Protein AF-A0A7Y5KGY2-F1 (afdb_monomer_lite)

Foldseek 3Di:
DQAAQVRLQVVLQVVVCCLLCPQVVFNFPGKGWHADFQKIKIKTARRDDPVRLVLLVDPVSVVVVFVVSVVSCVVSVVVSQVVCCVSQVWHWPDKDWGADSNRMIMIMTGTPGGSNVSNHDPPVVVVVVVVVVVVVLVVVLVVQLVVLCVVPNPVRNVVSNVVSVCCVVVCLVCVVVVVCVVQVWDFDDCPDPVQVLQVVVCVVVVADRATETEGEDQDWDKDWDAPDRVHIYIYTYVNVVVVDDPD

Radius of gyration: 26.08 Å; chains: 1; bounding box: 61×48×71 Å

pLDDT: mean 89.5, std 7.16, range [49.03, 96.81]

Sequence (247 aa):
MSKTKTEIELQISAVISNFLQSQLGEKASSVNAILAGNTLAVSAADCLSPAESKLAQNEQDWKLLQNFKAQQFEHARPVLERNLEELTGCKVVSIVTTVGKDGMRFEMVLFNEDVERKFQPPKRRIYMNTMKTFMLMAGLTALLIVIGNWLGGQTGMFIALGFALLMNFGSYWFSDKIVLKMYNAEEVSPSSDLYAMVRTLATKAGLPMPKVYLIPGDQPNAFATGRNPEHAAVAVTEGIMRMLNRN

Secondary structure (DSSP, 8-state):
-PPPHHHHHHHHHHHHHHHHHHHS----SEEEEEEETTEEEEEEE--S-HHHHHHTTSHHHHHHHHHHHHHHHHHHHHHHHHHHHHHHSS-EEEEEEEE-TTS-EEEEEEESS-HHHHHSPPHHHHHHHHHHHHHHHHHHHHHHHHHHHHHHHHHHHHHHHHHHHHHHHHHHHHHHHHHHHHTTPEEPPTTSHHHHHHHHHHHHTT----EEEEE--SS--EEEE-SSGGG-EEEEEHHHHHH----

Structure (mmCIF, N/CA/C/O backbone):
data_AF-A0A7Y5KGY2-F1
#
_entry.id   AF-A0A7Y5KGY2-F1
#
loop_
_atom_site.group_PDB
_atom_site.id
_atom_site.type_symbol
_atom_site.label_atom_id
_atom_site.label_alt_id
_atom_site.label_comp_id
_atom_site.label_asym_id
_atom_site.label_entity_id
_atom_site.label_seq_id
_atom_site.pdbx_PDB_ins_code
_atom_site.Cartn_x
_atom_site.Cartn_y
_atom_site.Cartn_z
_atom_site.occupancy
_atom_site.B_iso_or_equiv
_atom_site.auth_seq_id
_atom_site.auth_comp_id
_atom_site.auth_asym_id
_atom_site.auth_atom_id
_atom_site.pdbx_PDB_model_num
ATOM 1 N N . MET A 1 1 ? 12.802 14.370 4.532 1.00 49.03 1 MET A N 1
ATOM 2 C CA . MET A 1 1 ? 12.065 13.710 3.430 1.00 49.03 1 MET A CA 1
ATOM 3 C C . MET A 1 1 ? 10.590 14.041 3.589 1.00 49.03 1 MET A C 1
ATOM 5 O O . MET A 1 1 ? 10.101 13.965 4.706 1.00 49.03 1 MET A O 1
ATOM 9 N N . SER A 1 2 ? 9.912 14.482 2.528 1.00 68.62 2 SER A N 1
ATOM 10 C CA . SER A 1 2 ? 8.450 14.654 2.539 1.00 68.62 2 SER A CA 1
ATOM 11 C C . SER A 1 2 ? 7.811 13.262 2.535 1.00 68.62 2 SER A C 1
ATOM 13 O O . SER A 1 2 ? 8.205 12.436 1.712 1.00 68.62 2 SER A O 1
ATOM 15 N N . LYS A 1 3 ? 6.914 12.995 3.494 1.00 79.56 3 LYS A N 1
ATOM 16 C CA . LYS A 1 3 ? 6.204 11.713 3.619 1.00 79.56 3 LYS A CA 1
ATOM 17 C C . LYS A 1 3 ? 5.321 11.487 2.392 1.00 79.56 3 LYS A C 1
ATOM 19 O O . LYS A 1 3 ? 4.737 12.436 1.868 1.00 79.56 3 LYS A O 1
ATOM 24 N N . THR A 1 4 ? 5.212 10.244 1.946 1.00 87.19 4 THR A N 1
ATOM 25 C CA . THR A 1 4 ? 4.284 9.869 0.869 1.00 87.19 4 THR A CA 1
ATOM 26 C C . THR A 1 4 ? 2.852 9.714 1.391 1.00 87.19 4 THR A C 1
ATOM 28 O O . THR A 1 4 ? 2.639 9.548 2.593 1.00 87.19 4 THR A O 1
ATOM 31 N N . LYS A 1 5 ? 1.860 9.733 0.486 1.00 88.25 5 LYS A N 1
ATOM 32 C CA . LYS A 1 5 ? 0.446 9.468 0.813 1.00 88.25 5 LYS A CA 1
ATOM 33 C C . LYS A 1 5 ? 0.273 8.173 1.625 1.00 88.25 5 LYS A C 1
ATOM 35 O O . LYS A 1 5 ? -0.356 8.181 2.673 1.00 88.25 5 LYS A O 1
ATOM 40 N N . THR A 1 6 ? 0.886 7.081 1.179 1.00 86.88 6 THR A N 1
ATOM 41 C CA . THR A 1 6 ? 0.756 5.780 1.848 1.00 86.88 6 THR A CA 1
ATOM 42 C C . THR A 1 6 ? 1.420 5.772 3.226 1.00 86.88 6 THR A C 1
ATOM 44 O O . THR A 1 6 ? 0.872 5.220 4.174 1.00 86.88 6 THR A O 1
ATOM 47 N N . GLU A 1 7 ? 2.577 6.424 3.378 1.00 89.25 7 GLU A N 1
ATOM 48 C CA . GLU A 1 7 ? 3.241 6.543 4.683 1.00 89.25 7 GLU A CA 1
ATOM 49 C C . GLU A 1 7 ? 2.401 7.340 5.685 1.00 89.25 7 GLU A C 1
ATOM 51 O O . GLU A 1 7 ? 2.324 6.956 6.852 1.00 89.25 7 GLU A O 1
ATOM 56 N N . ILE A 1 8 ? 1.766 8.436 5.253 1.00 92.56 8 ILE A N 1
ATOM 57 C CA . ILE A 1 8 ? 0.926 9.235 6.150 1.00 92.56 8 ILE A CA 1
ATOM 58 C C . ILE A 1 8 ? -0.359 8.486 6.532 1.00 92.56 8 ILE A C 1
ATOM 60 O O . ILE A 1 8 ? -0.732 8.500 7.699 1.00 92.56 8 ILE A O 1
ATOM 64 N N . GLU A 1 9 ? -0.984 7.761 5.600 1.00 93.25 9 GLU A N 1
ATOM 65 C CA . GLU A 1 9 ? -2.171 6.927 5.853 1.00 93.25 9 GLU A CA 1
ATOM 66 C C . GLU A 1 9 ? -1.891 5.807 6.868 1.00 93.25 9 GLU A C 1
ATOM 68 O O . GLU A 1 9 ? -2.681 5.580 7.789 1.00 93.25 9 GLU A O 1
ATOM 73 N N . LEU A 1 10 ? -0.727 5.155 6.774 1.00 92.50 10 LEU A N 1
ATOM 74 C CA . LEU A 1 10 ? -0.296 4.152 7.754 1.00 92.50 10 LEU A CA 1
ATOM 75 C C . LEU A 1 10 ? -0.058 4.765 9.139 1.00 92.50 10 LEU A C 1
ATOM 77 O O . LEU A 1 10 ? -0.448 4.181 10.151 1.00 92.50 10 LEU A O 1
ATOM 81 N N . GLN A 1 11 ? 0.543 5.955 9.202 1.00 93.81 11 GLN A N 1
ATOM 82 C CA . GLN A 1 11 ? 0.744 6.651 10.475 1.00 93.81 11 GLN A CA 1
ATOM 83 C C . GLN A 1 11 ? -0.578 7.097 11.102 1.00 93.81 11 GLN A C 1
ATOM 85 O O . GLN A 1 11 ? -0.755 6.931 12.308 1.00 93.81 11 GLN A O 1
ATOM 90 N N . ILE A 1 12 ? -1.520 7.600 10.298 1.00 95.31 12 ILE A N 1
ATOM 91 C CA . ILE A 1 12 ? -2.878 7.917 10.754 1.00 95.31 12 ILE A CA 1
ATOM 92 C C . ILE A 1 12 ? -3.556 6.657 11.297 1.00 95.31 12 ILE A C 1
ATOM 94 O O . ILE A 1 12 ? -4.080 6.689 12.407 1.00 95.31 12 ILE A O 1
ATOM 98 N N . SER A 1 13 ? -3.488 5.536 10.572 1.00 95.19 13 SER A N 1
ATOM 99 C CA . SER A 1 13 ? -4.058 4.257 11.024 1.00 95.19 13 SER A CA 1
ATOM 100 C C . SER A 1 13 ? -3.504 3.840 12.391 1.00 95.19 13 SER A C 1
ATOM 102 O O . SER A 1 13 ? -4.266 3.456 13.276 1.00 95.19 13 SER A O 1
ATOM 104 N N . ALA A 1 14 ? -2.191 3.979 12.603 1.00 94.00 14 ALA A N 1
ATOM 105 C CA . ALA A 1 14 ? -1.554 3.670 13.882 1.00 94.00 14 ALA A CA 1
ATOM 106 C C . ALA A 1 14 ? -1.994 4.621 15.012 1.00 94.00 14 ALA A C 1
ATOM 108 O O . ALA A 1 14 ? -2.286 4.173 16.121 1.00 94.00 14 ALA A O 1
ATOM 109 N N . VAL A 1 15 ? -2.079 5.926 14.734 1.00 95.38 15 VAL A N 1
ATOM 110 C CA . VAL A 1 15 ? -2.561 6.933 15.696 1.00 95.38 15 VAL A CA 1
ATOM 111 C C . VAL A 1 15 ? -4.004 6.653 16.106 1.00 95.38 15 VAL A C 1
ATOM 113 O O . VAL A 1 15 ? -4.312 6.675 17.296 1.00 95.38 15 VAL A O 1
ATOM 116 N N . ILE A 1 16 ? -4.871 6.338 15.144 1.00 94.69 16 ILE A N 1
ATOM 117 C CA . ILE A 1 16 ? -6.272 6.003 15.407 1.00 94.69 16 ILE A CA 1
ATOM 118 C C . ILE A 1 16 ? -6.369 4.699 16.192 1.00 94.69 16 ILE A C 1
ATOM 120 O O . ILE A 1 16 ? -7.085 4.649 17.185 1.00 94.69 16 ILE A O 1
ATOM 124 N N . SER A 1 17 ? -5.608 3.667 15.823 1.00 94.56 17 SER A N 1
ATOM 125 C CA . SER A 1 17 ? -5.568 2.410 16.579 1.00 94.56 17 SER A CA 1
ATOM 126 C C . SER A 1 17 ? -5.213 2.644 18.052 1.00 94.56 17 SER A C 1
ATOM 128 O O . SER A 1 17 ? -5.879 2.122 18.946 1.00 94.56 17 SER A O 1
ATOM 130 N N . ASN A 1 18 ? -4.206 3.481 18.320 1.00 94.81 18 ASN A N 1
ATOM 131 C CA . ASN A 1 18 ? -3.818 3.844 19.684 1.00 94.81 18 ASN A CA 1
ATOM 132 C C . ASN A 1 18 ? -4.887 4.690 20.392 1.00 94.81 18 ASN A C 1
ATOM 134 O O . ASN A 1 18 ? -5.105 4.531 21.594 1.00 94.81 18 ASN A O 1
ATOM 138 N N . PHE A 1 19 ? -5.562 5.586 19.671 1.00 95.25 19 PHE A N 1
ATOM 139 C CA . PHE A 1 19 ? -6.666 6.384 20.199 1.00 95.25 19 PHE A CA 1
ATOM 140 C C . PHE A 1 19 ? -7.849 5.501 20.619 1.00 95.25 19 PHE A C 1
ATOM 142 O O . PHE A 1 19 ? -8.287 5.591 21.765 1.00 95.25 19 PHE A O 1
ATOM 149 N N . LEU A 1 20 ? -8.303 4.599 19.742 1.00 93.38 20 LEU A N 1
ATOM 150 C CA . LEU A 1 20 ? -9.391 3.658 20.027 1.00 93.38 20 LEU A CA 1
ATOM 151 C C . LEU A 1 20 ? -9.074 2.819 21.270 1.00 93.38 20 LEU A C 1
ATOM 153 O O . LEU A 1 20 ? -9.898 2.717 22.180 1.00 93.38 20 LEU A O 1
ATOM 157 N N . GLN A 1 21 ? -7.844 2.311 21.372 1.00 93.12 21 GLN A N 1
ATOM 158 C CA . GLN A 1 21 ? -7.432 1.503 22.514 1.00 93.12 21 GLN A CA 1
ATOM 159 C C . GLN A 1 21 ? -7.302 2.313 23.814 1.00 93.12 21 GLN A C 1
ATOM 161 O O . GLN A 1 21 ? -7.725 1.839 24.867 1.00 93.12 21 GLN A O 1
ATOM 166 N N . SER A 1 22 ? -6.700 3.507 23.770 1.00 92.81 22 SER A N 1
ATOM 167 C CA . SER A 1 22 ? -6.380 4.287 24.979 1.00 92.81 22 SER A CA 1
ATOM 168 C C . SER A 1 22 ? -7.540 5.129 25.503 1.00 92.81 22 SER A C 1
ATOM 170 O O . SER A 1 22 ? -7.667 5.279 26.715 1.00 92.81 22 SER A O 1
ATOM 172 N N . GLN A 1 23 ? -8.370 5.678 24.612 1.00 92.31 23 GLN A N 1
ATOM 173 C CA . GLN A 1 23 ? -9.455 6.592 24.978 1.00 92.31 23 GLN A CA 1
ATOM 174 C C . GLN A 1 23 ? -10.810 5.891 25.058 1.00 92.31 23 GLN A C 1
ATOM 176 O O . GLN A 1 23 ? -11.629 6.256 25.895 1.00 92.31 23 GLN A O 1
ATOM 181 N N . LEU A 1 24 ? -11.051 4.886 24.208 1.00 90.50 24 LEU A N 1
ATOM 182 C CA . LEU A 1 24 ? -12.348 4.200 24.123 1.00 90.50 24 LEU A CA 1
ATOM 183 C C . LEU A 1 24 ? -12.304 2.756 24.642 1.00 90.50 24 LEU A C 1
ATOM 185 O O . LEU A 1 24 ? -13.344 2.115 24.768 1.00 90.50 24 LEU A O 1
ATOM 189 N N . GLY A 1 25 ? -11.112 2.224 24.938 1.00 89.06 25 GLY A N 1
ATOM 190 C CA . GLY A 1 25 ? -10.937 0.825 25.337 1.00 89.06 25 GLY A CA 1
ATOM 191 C C . GLY A 1 25 ? -11.247 -0.180 24.220 1.00 89.06 25 GLY A C 1
ATOM 192 O O . GLY A 1 25 ? -11.383 -1.373 24.489 1.00 89.06 25 GLY A O 1
ATOM 193 N N . GLU A 1 26 ? -11.358 0.282 22.973 1.00 90.75 26 GLU A N 1
ATOM 194 C CA . GLU A 1 26 ? -11.697 -0.535 21.809 1.00 90.75 26 GLU A CA 1
ATOM 195 C C . GLU A 1 26 ? -10.419 -1.139 21.215 1.00 90.75 26 GLU A C 1
ATOM 197 O O . GLU A 1 26 ? -9.528 -0.428 20.748 1.00 90.75 26 GLU A O 1
ATOM 202 N N . LYS A 1 27 ? -10.315 -2.472 21.229 1.00 90.06 27 LYS A N 1
ATOM 203 C CA . LYS A 1 27 ? -9.199 -3.201 20.610 1.00 90.06 27 LYS A CA 1
ATOM 204 C C . LYS A 1 27 ? -9.574 -3.643 19.201 1.00 90.06 27 LYS A C 1
ATOM 206 O O . LYS A 1 27 ? -9.943 -4.795 18.999 1.00 90.06 27 LYS A O 1
ATOM 211 N N . ALA A 1 28 ? -9.459 -2.725 18.249 1.00 90.25 28 ALA A N 1
ATOM 212 C CA . ALA A 1 28 ? -9.700 -3.035 16.848 1.00 90.25 28 ALA A CA 1
ATOM 213 C C . ALA A 1 28 ? -8.678 -4.058 16.317 1.00 90.25 28 ALA A C 1
ATOM 215 O O . ALA A 1 28 ? -7.477 -3.943 16.574 1.00 90.25 28 ALA A O 1
ATOM 216 N N . SER A 1 29 ? -9.142 -5.047 15.553 1.00 87.94 29 SER A N 1
ATOM 217 C CA . SER A 1 29 ? -8.269 -6.050 14.919 1.00 87.94 29 SER A CA 1
ATOM 218 C C . SER A 1 29 ? -7.522 -5.495 13.706 1.00 87.94 29 SER A C 1
ATOM 220 O O . SER A 1 29 ? -6.426 -5.948 13.367 1.00 87.94 29 SER A O 1
ATOM 222 N N . SER A 1 30 ? -8.115 -4.496 13.055 1.00 90.94 30 SER A N 1
ATOM 223 C CA . SER A 1 30 ? -7.524 -3.750 11.954 1.00 90.94 30 SER A CA 1
ATOM 224 C C . SER A 1 30 ? -8.083 -2.334 11.925 1.00 90.94 30 SER A C 1
ATOM 226 O O . SER A 1 30 ? -9.252 -2.113 12.243 1.00 90.94 30 SER A O 1
ATOM 228 N N . VAL A 1 31 ? -7.234 -1.381 11.544 1.00 94.06 31 VAL A N 1
ATOM 229 C CA . VAL A 1 31 ? -7.597 0.019 11.313 1.00 94.06 31 VAL A CA 1
ATOM 230 C C . VAL A 1 31 ? -7.017 0.417 9.967 1.00 94.06 31 VAL A C 1
ATOM 232 O O . VAL A 1 31 ? -5.825 0.230 9.728 1.00 94.06 31 VAL A O 1
ATOM 235 N N . ASN A 1 32 ? -7.864 0.944 9.091 1.00 93.88 32 ASN A N 1
ATOM 236 C CA . ASN A 1 32 ? -7.471 1.439 7.782 1.00 93.88 32 ASN A CA 1
ATOM 237 C C . ASN A 1 32 ? -7.906 2.894 7.637 1.00 93.88 32 ASN A C 1
ATOM 239 O O . ASN A 1 32 ? -9.047 3.233 7.950 1.00 93.88 32 ASN A O 1
ATOM 243 N N . ALA A 1 33 ? -7.000 3.732 7.152 1.00 95.12 33 ALA A N 1
ATOM 244 C CA . ALA A 1 33 ? -7.196 5.158 6.967 1.00 95.12 33 ALA A CA 1
ATOM 245 C C . ALA A 1 33 ? -6.870 5.534 5.519 1.00 95.12 33 ALA A C 1
ATOM 247 O O . ALA A 1 33 ? -5.807 5.185 5.013 1.00 95.12 33 ALA A O 1
ATOM 248 N N . ILE A 1 34 ? -7.777 6.251 4.858 1.00 94.25 34 ILE A N 1
ATOM 249 C CA . ILE A 1 34 ? -7.641 6.658 3.457 1.00 94.25 34 ILE A CA 1
ATOM 250 C C . ILE A 1 34 ? -7.874 8.160 3.347 1.00 94.25 34 ILE A C 1
ATOM 252 O O . ILE A 1 34 ? -8.917 8.672 3.757 1.00 94.25 34 ILE A O 1
ATOM 256 N N . LEU A 1 35 ? -6.921 8.860 2.737 1.00 93.75 35 LEU A N 1
ATOM 257 C CA . LEU A 1 35 ? -7.039 10.269 2.387 1.00 93.75 35 LEU A CA 1
ATOM 258 C C . LEU A 1 35 ? -7.597 10.424 0.970 1.00 93.75 35 LEU A C 1
ATOM 260 O O . LEU A 1 35 ? -7.077 9.848 0.007 1.00 93.75 35 LEU A O 1
ATOM 264 N N . ALA A 1 36 ? -8.630 11.249 0.845 1.00 92.31 36 ALA A N 1
ATOM 265 C CA . ALA A 1 36 ? -9.247 11.646 -0.413 1.00 92.31 36 ALA A CA 1
ATOM 266 C C . ALA A 1 36 ? -9.539 13.155 -0.378 1.00 92.31 36 ALA A C 1
ATOM 268 O O . ALA A 1 36 ? -10.496 13.613 0.250 1.00 92.31 36 ALA A O 1
ATOM 269 N N . GLY A 1 37 ? -8.686 13.945 -1.030 1.00 91.75 37 GLY A N 1
ATOM 270 C CA . GLY A 1 37 ? -8.719 15.404 -0.990 1.00 91.75 37 GLY A CA 1
ATOM 271 C C . GLY A 1 37 ? -8.588 15.956 0.434 1.00 91.75 37 GLY A C 1
ATOM 272 O O . GLY A 1 37 ? -7.589 15.746 1.126 1.00 91.75 37 GLY A O 1
ATOM 273 N N . ASN A 1 38 ? -9.628 16.660 0.883 1.00 94.94 38 ASN A N 1
ATOM 274 C CA . ASN A 1 38 ? -9.754 17.207 2.238 1.00 94.94 38 ASN A CA 1
ATOM 275 C C . ASN A 1 38 ? -10.470 16.262 3.219 1.00 94.94 38 ASN A C 1
ATOM 277 O O . ASN A 1 38 ? -10.851 16.688 4.305 1.00 94.94 38 ASN A O 1
ATOM 281 N N . THR A 1 39 ? -10.714 15.013 2.830 1.00 95.50 39 THR A N 1
ATOM 282 C CA . THR A 1 39 ? -11.443 14.036 3.637 1.00 95.50 39 THR A CA 1
ATOM 283 C C . THR A 1 39 ? -10.528 12.882 4.021 1.00 95.50 39 THR A C 1
ATOM 285 O O . THR A 1 39 ? -9.774 12.371 3.194 1.00 95.50 39 THR A O 1
ATOM 288 N N . LEU A 1 40 ? -10.628 12.440 5.267 1.00 96.69 40 LEU A N 1
ATOM 289 C CA . LEU A 1 40 ? -10.047 11.201 5.764 1.00 96.69 40 LEU A CA 1
ATOM 290 C C . LEU A 1 40 ? -11.181 10.243 6.116 1.00 96.69 40 LEU A C 1
ATOM 292 O O . LEU A 1 40 ? -12.010 10.548 6.971 1.00 96.69 40 LEU A O 1
ATOM 296 N N . ALA A 1 41 ? -11.209 9.095 5.452 1.00 96.62 41 ALA A N 1
ATOM 297 C CA . ALA A 1 41 ? -12.104 7.997 5.777 1.00 96.62 41 ALA A CA 1
ATOM 298 C C . ALA A 1 41 ? -11.339 6.942 6.575 1.00 96.62 41 ALA A C 1
ATOM 300 O O . ALA A 1 41 ? -10.226 6.562 6.213 1.00 96.62 41 ALA A O 1
ATOM 301 N N . VAL A 1 42 ? -11.945 6.464 7.649 1.00 96.38 42 VAL A N 1
ATOM 302 C CA . VAL A 1 42 ? -11.359 5.507 8.579 1.00 96.38 42 VAL A CA 1
ATOM 303 C C . VAL A 1 42 ? -12.340 4.364 8.756 1.00 96.38 42 VAL A C 1
ATOM 305 O O . VAL A 1 42 ? -13.532 4.591 8.963 1.00 96.38 42 VAL A O 1
ATOM 308 N N . SER A 1 43 ? -11.840 3.137 8.702 1.00 95.75 43 SER A N 1
ATOM 309 C CA . SER A 1 43 ? -12.593 1.941 9.064 1.00 95.75 43 SER A CA 1
ATOM 310 C C . SER A 1 43 ? -11.808 1.124 10.080 1.00 95.75 43 SER A C 1
ATOM 312 O O . SER A 1 43 ? -10.632 0.835 9.842 1.00 95.75 43 SER A O 1
ATOM 314 N N . ALA A 1 44 ? -12.454 0.721 11.168 1.00 95.38 44 ALA A N 1
ATOM 315 C CA . ALA A 1 44 ? -11.887 -0.157 12.180 1.00 95.38 44 ALA A CA 1
ATOM 316 C C . ALA A 1 44 ? -12.796 -1.374 12.402 1.00 95.38 44 ALA A C 1
ATOM 318 O O . ALA A 1 44 ? -14.015 -1.227 12.494 1.00 95.38 44 ALA A O 1
ATOM 319 N N . ALA A 1 45 ? -12.203 -2.565 12.453 1.00 92.94 45 ALA A N 1
ATOM 320 C CA . ALA A 1 45 ? -12.922 -3.826 12.636 1.00 92.94 45 ALA A CA 1
ATOM 321 C C . ALA A 1 45 ? -12.845 -4.316 14.087 1.00 92.94 45 ALA A C 1
ATOM 323 O O . ALA A 1 45 ? -11.858 -4.062 14.778 1.00 92.94 45 ALA A O 1
ATOM 324 N N . ASP A 1 46 ? -13.859 -5.072 14.515 1.00 91.75 46 ASP A N 1
ATOM 325 C CA . ASP A 1 46 ? -13.952 -5.696 15.843 1.00 91.75 46 ASP A CA 1
ATOM 326 C C . ASP A 1 46 ? -13.937 -4.693 17.017 1.00 91.75 46 ASP A C 1
ATOM 328 O O . ASP A 1 46 ? -13.363 -4.941 18.077 1.00 91.75 46 ASP A O 1
ATOM 332 N N . CYS A 1 47 ? -14.600 -3.543 16.852 1.00 91.06 47 CYS A N 1
ATOM 333 C CA . CYS A 1 47 ? -14.674 -2.491 17.876 1.00 91.06 47 CYS A CA 1
ATOM 334 C C . CYS A 1 47 ? -15.655 -2.790 19.027 1.00 91.06 47 CYS A C 1
ATOM 336 O O . CYS A 1 47 ? -15.707 -2.033 19.998 1.00 91.06 47 CYS A O 1
ATOM 338 N N . LEU A 1 48 ? -16.440 -3.868 18.937 1.00 91.44 48 LEU A N 1
ATOM 339 C CA . LEU A 1 48 ? -17.362 -4.299 19.991 1.00 91.44 48 LEU A CA 1
ATOM 340 C C . LEU A 1 48 ? -16.764 -5.456 20.790 1.00 91.44 48 LEU A C 1
ATOM 342 O O . LEU A 1 48 ? -16.328 -6.465 20.238 1.00 91.44 48 LEU A O 1
ATOM 346 N N . SER A 1 49 ? -16.815 -5.347 22.113 1.00 90.50 49 SER A N 1
ATOM 347 C CA . SER A 1 49 ? -16.493 -6.459 23.005 1.00 90.50 49 SER A CA 1
ATOM 348 C C . SER A 1 49 ? -17.510 -7.607 22.866 1.00 90.50 49 SER A C 1
ATOM 350 O O . SER A 1 49 ? -18.649 -7.391 22.441 1.00 90.50 49 SER A O 1
ATOM 352 N N . PRO A 1 50 ? -17.174 -8.838 23.303 1.00 88.44 50 PRO A N 1
ATOM 353 C CA . PRO A 1 50 ? -18.109 -9.965 23.261 1.00 88.44 50 PRO A CA 1
ATOM 354 C C . PRO A 1 50 ? -19.424 -9.726 24.020 1.00 88.44 50 PRO A C 1
ATOM 356 O O . PRO A 1 50 ? -20.449 -10.312 23.677 1.00 88.44 50 PRO A O 1
ATOM 359 N N . ALA A 1 51 ? -19.409 -8.884 25.059 1.00 88.31 51 ALA A N 1
ATOM 360 C CA . ALA A 1 51 ? -20.612 -8.508 25.797 1.00 88.31 51 ALA A CA 1
ATOM 361 C C . ALA A 1 51 ? -21.472 -7.512 25.002 1.00 88.31 51 ALA A C 1
ATOM 363 O O . ALA A 1 51 ? -22.679 -7.707 24.875 1.00 88.31 51 ALA A O 1
ATOM 364 N N . GLU A 1 52 ? -20.850 -6.495 24.405 1.00 91.12 52 GLU A N 1
ATOM 365 C CA . GLU A 1 52 ? -21.532 -5.502 23.567 1.00 91.12 52 GLU A CA 1
ATOM 366 C C . GLU A 1 52 ? -22.113 -6.126 22.294 1.00 91.12 52 GLU A C 1
ATOM 368 O O . GLU A 1 52 ? -23.234 -5.807 21.911 1.00 91.12 52 GLU A O 1
ATOM 373 N N . SER A 1 53 ? -21.400 -7.074 21.679 1.00 88.31 53 SER A N 1
ATOM 374 C CA . SER A 1 53 ? -21.888 -7.818 20.513 1.00 88.31 53 SER A CA 1
ATOM 375 C C . SER A 1 53 ? -23.161 -8.618 20.828 1.00 88.31 53 SER A C 1
ATOM 377 O O . SER A 1 53 ? -24.086 -8.660 20.018 1.00 88.31 53 SER A O 1
ATOM 379 N N . LYS A 1 54 ? -23.263 -9.197 22.035 1.00 88.31 54 LYS A N 1
ATOM 380 C CA . LYS A 1 54 ? -24.494 -9.865 22.494 1.00 88.31 54 LYS A CA 1
ATOM 381 C C . LYS A 1 54 ? -25.637 -8.873 22.711 1.00 88.31 54 LYS A C 1
ATOM 383 O O . LYS A 1 54 ? -26.761 -9.165 22.317 1.00 88.31 54 LYS A O 1
ATOM 388 N N . LEU A 1 55 ? -25.353 -7.704 23.290 1.00 87.06 55 LEU A N 1
ATOM 389 C CA . LEU A 1 55 ? -26.347 -6.639 23.488 1.00 87.06 55 LEU A CA 1
ATOM 390 C C . LEU A 1 55 ? -26.851 -6.066 22.154 1.00 87.06 55 LEU A C 1
ATOM 392 O O . LEU A 1 55 ? -28.038 -5.794 22.009 1.00 87.06 55 LEU A O 1
ATOM 396 N N . ALA A 1 56 ? -25.985 -5.961 21.144 1.00 87.31 56 ALA A N 1
ATOM 397 C CA . ALA A 1 56 ? -26.336 -5.444 19.820 1.00 87.31 56 ALA A CA 1
ATOM 398 C C . ALA A 1 56 ? -27.371 -6.300 19.054 1.00 87.31 56 ALA A C 1
ATOM 400 O O . ALA A 1 56 ? -27.929 -5.837 18.052 1.00 87.31 56 ALA A O 1
ATOM 401 N N . GLN A 1 57 ? -27.647 -7.531 19.510 1.00 87.12 57 GLN A N 1
ATOM 402 C CA . GLN A 1 57 ? -28.664 -8.407 18.916 1.00 87.12 57 GLN A CA 1
ATOM 403 C C . GLN A 1 57 ? -30.090 -7.890 19.153 1.00 87.12 57 GLN A C 1
ATOM 405 O O . GLN A 1 57 ? -30.952 -8.064 18.291 1.00 87.12 57 GLN A O 1
ATOM 410 N N . ASN A 1 58 ? -30.338 -7.219 20.281 1.00 90.12 58 ASN A N 1
ATOM 411 C CA . ASN A 1 58 ? -31.623 -6.595 20.583 1.00 90.12 58 ASN A CA 1
ATOM 412 C C . ASN A 1 58 ? -31.651 -5.152 20.050 1.00 90.12 58 ASN A C 1
ATOM 414 O O . ASN A 1 58 ? -30.705 -4.387 20.221 1.00 90.12 58 ASN A O 1
ATOM 418 N N . GLU A 1 59 ? -32.745 -4.750 19.399 1.00 88.06 59 GLU A N 1
ATOM 419 C CA . GLU A 1 59 ? -32.856 -3.424 18.785 1.00 88.06 59 GLU A CA 1
ATOM 420 C C . GLU A 1 59 ? -32.905 -2.281 19.813 1.00 88.06 59 GLU A C 1
ATOM 422 O O . GLU A 1 59 ? -32.345 -1.211 19.561 1.00 88.06 59 GLU A O 1
ATOM 427 N N . GLN A 1 60 ? -33.533 -2.497 20.974 1.00 89.81 60 GLN A N 1
ATOM 428 C CA . GLN A 1 60 ? -33.553 -1.497 22.050 1.00 89.81 60 GLN A CA 1
ATOM 429 C C . GLN A 1 60 ? -32.162 -1.301 22.660 1.00 89.81 60 GLN A C 1
ATOM 431 O O . GLN A 1 60 ? -31.688 -0.167 22.756 1.00 89.81 60 GLN A O 1
ATOM 436 N N . ASP A 1 61 ? -31.491 -2.399 23.004 1.00 89.12 61 ASP A N 1
ATOM 437 C CA . ASP A 1 61 ? -30.157 -2.373 23.610 1.00 89.12 61 ASP A CA 1
ATOM 438 C C . ASP A 1 61 ? -29.112 -1.821 22.630 1.00 89.12 61 ASP A C 1
ATOM 440 O O . ASP A 1 61 ? -28.223 -1.066 23.025 1.00 89.12 61 ASP A O 1
ATOM 444 N N . TRP A 1 62 ? -29.270 -2.099 21.330 1.00 90.25 62 TRP A N 1
ATOM 445 C CA . TRP A 1 62 ? -28.445 -1.512 20.277 1.00 90.25 62 TRP A CA 1
ATOM 446 C C . TRP A 1 62 ? -28.542 0.015 20.230 1.00 90.25 62 TRP A C 1
ATOM 448 O O . TRP A 1 62 ? -27.513 0.685 20.187 1.00 90.25 62 TRP A O 1
ATOM 458 N N . LYS A 1 63 ? -29.755 0.587 20.256 1.00 89.94 63 LYS A N 1
ATOM 459 C CA . LYS A 1 63 ? -29.925 2.053 20.234 1.00 89.94 63 LYS A CA 1
ATOM 460 C C . LYS A 1 63 ? -29.275 2.708 21.452 1.00 89.94 63 LYS A C 1
ATOM 462 O O . LYS A 1 63 ? -28.654 3.762 21.323 1.00 89.94 63 LYS A O 1
ATOM 467 N N . LEU A 1 64 ? -29.383 2.075 22.620 1.00 90.38 64 LEU A N 1
ATOM 468 C CA . LEU A 1 64 ? -28.728 2.549 23.837 1.00 90.38 64 LEU A CA 1
ATOM 469 C C . LEU A 1 64 ? -27.199 2.498 23.708 1.00 90.38 64 LEU A C 1
ATOM 471 O O . LEU A 1 64 ? -26.527 3.492 23.987 1.00 90.38 64 LEU A O 1
ATOM 475 N N . LEU A 1 65 ? -26.660 1.371 23.239 1.00 90.81 65 LEU A N 1
ATOM 476 C CA . LEU A 1 65 ? -25.227 1.186 23.019 1.00 90.81 65 LEU A CA 1
ATOM 477 C C . LEU A 1 65 ? -24.676 2.182 21.990 1.00 90.81 65 LEU A C 1
ATOM 479 O O . LEU A 1 65 ? -23.628 2.782 22.218 1.00 90.81 65 LEU A O 1
ATOM 483 N N . GLN A 1 66 ? -25.395 2.402 20.889 1.00 88.94 66 GLN A N 1
ATOM 484 C CA . GLN A 1 66 ? -25.012 3.349 19.845 1.00 88.94 66 GLN A CA 1
ATOM 485 C C . GLN A 1 66 ? -24.928 4.780 20.394 1.00 88.94 66 GLN A C 1
ATOM 487 O O . GLN A 1 66 ? -23.934 5.468 20.161 1.00 88.94 66 GLN A O 1
ATOM 492 N N . ASN A 1 67 ? -25.923 5.206 21.179 1.00 89.88 67 ASN A N 1
ATOM 493 C CA . ASN A 1 67 ? -25.913 6.519 21.829 1.00 89.88 67 ASN A CA 1
ATOM 494 C C . ASN A 1 67 ? -24.754 6.656 22.825 1.00 89.88 67 ASN A C 1
ATOM 496 O O . ASN A 1 67 ? -24.077 7.682 22.853 1.00 89.88 67 ASN A O 1
ATOM 500 N N . PHE A 1 68 ? -24.492 5.611 23.611 1.00 90.81 68 PHE A N 1
ATOM 501 C CA . PHE A 1 68 ? -23.383 5.591 24.561 1.00 90.81 68 PHE A CA 1
ATOM 502 C C . PHE A 1 68 ? -22.021 5.705 23.862 1.00 90.81 68 PHE A C 1
ATOM 504 O O . PHE A 1 68 ? -21.194 6.527 24.252 1.00 90.81 68 PHE A O 1
ATOM 511 N N . LYS A 1 69 ? -21.802 4.932 22.791 1.00 90.12 69 LYS A N 1
ATOM 512 C CA . LYS A 1 69 ? -20.574 4.982 21.982 1.00 90.12 69 LYS A CA 1
ATOM 513 C C . LYS A 1 69 ? -20.381 6.344 21.320 1.00 90.12 69 LYS A C 1
ATOM 515 O O . LYS A 1 69 ? -19.269 6.870 21.337 1.00 90.12 69 LYS A O 1
ATOM 520 N N . ALA A 1 70 ? -21.454 6.938 20.795 1.00 88.44 70 ALA A N 1
ATOM 521 C CA . ALA A 1 70 ? -21.417 8.292 20.249 1.00 88.44 70 ALA A CA 1
ATOM 522 C C . ALA A 1 70 ? -21.016 9.317 21.325 1.00 88.44 70 ALA A C 1
ATOM 524 O O . ALA A 1 70 ? -20.119 10.127 21.104 1.00 88.44 70 ALA A O 1
ATOM 525 N N . GLN A 1 71 ? -21.602 9.231 22.523 1.00 90.38 71 GLN A N 1
ATOM 526 C CA . GLN A 1 71 ? -21.277 10.132 23.629 1.00 90.38 71 GLN A CA 1
ATOM 527 C C . GLN A 1 71 ? -19.834 9.964 24.129 1.00 90.38 71 GLN A C 1
ATOM 529 O O . GLN A 1 71 ? -19.168 10.966 24.399 1.00 90.38 71 GLN A O 1
ATOM 534 N N . GLN A 1 72 ? -19.336 8.728 24.245 1.00 91.25 72 GLN A N 1
ATOM 535 C CA . GLN A 1 72 ? -17.935 8.477 24.600 1.00 91.25 72 GLN A CA 1
ATOM 536 C C . GLN A 1 72 ? -16.980 9.084 23.574 1.00 91.25 72 GLN A C 1
ATOM 538 O O . GLN A 1 72 ? -15.993 9.721 23.947 1.00 91.25 72 GLN A O 1
ATOM 543 N N . PHE A 1 73 ? -17.291 8.923 22.287 1.00 92.38 73 PHE A N 1
ATOM 544 C CA . PHE A 1 73 ? -16.468 9.483 21.229 1.00 92.38 73 PHE A CA 1
ATOM 545 C C . PHE A 1 73 ? -16.417 11.006 21.291 1.00 92.38 73 PHE A C 1
ATOM 547 O O . PHE A 1 73 ? -15.325 11.556 21.243 1.00 92.38 73 PHE A O 1
ATOM 554 N N . GLU A 1 74 ? -17.551 11.688 21.471 1.00 92.06 74 GLU A N 1
ATOM 555 C CA . GLU A 1 74 ? -17.572 13.155 21.570 1.00 92.06 74 GLU A CA 1
ATOM 556 C C . GLU A 1 74 ? -16.707 13.688 22.726 1.00 92.06 74 GLU A C 1
ATOM 558 O O . GLU A 1 74 ? -16.079 14.736 22.588 1.00 92.06 74 GLU A O 1
ATOM 563 N N . HIS A 1 75 ? -16.586 12.952 23.838 1.00 93.75 75 HIS A N 1
ATOM 564 C CA . HIS A 1 75 ? -15.681 13.333 24.933 1.00 93.75 75 HIS A CA 1
ATOM 565 C C . HIS A 1 75 ? -14.201 13.148 24.573 1.00 93.75 75 HIS A C 1
ATOM 567 O O . HIS A 1 75 ? -13.359 13.950 24.978 1.00 93.75 75 HIS A O 1
ATOM 573 N N . ALA A 1 76 ? -13.875 12.096 23.822 1.00 93.88 76 ALA A N 1
ATOM 574 C CA . ALA A 1 76 ? -12.508 11.783 23.412 1.00 93.88 76 ALA A CA 1
ATOM 575 C C . ALA A 1 76 ? -12.071 12.533 22.137 1.00 93.88 76 ALA A C 1
ATOM 577 O O . ALA A 1 76 ? -10.875 12.665 21.864 1.00 93.88 76 ALA A O 1
ATOM 578 N N . ARG A 1 77 ? -13.027 13.056 21.366 1.00 94.44 77 ARG A N 1
ATOM 579 C CA . ARG A 1 77 ? -12.840 13.707 20.066 1.00 94.44 77 ARG A CA 1
ATOM 580 C C . ARG A 1 77 ? -11.729 14.770 20.043 1.00 94.44 77 ARG A C 1
ATOM 582 O O . ARG A 1 77 ? -10.921 14.710 19.116 1.00 94.44 77 ARG A O 1
ATOM 589 N N . PRO A 1 78 ? -11.587 15.672 21.039 1.00 95.38 78 PRO A N 1
ATOM 590 C CA . PRO A 1 78 ? -10.529 16.688 21.015 1.00 95.38 78 PRO A CA 1
ATOM 591 C C . PRO A 1 78 ? -9.104 16.111 20.992 1.00 95.38 78 PRO A C 1
ATOM 593 O O . PRO A 1 78 ? -8.184 16.739 20.467 1.00 95.38 78 PRO A O 1
ATOM 596 N N . VAL A 1 79 ? -8.904 14.912 21.556 1.00 95.00 79 VAL A N 1
ATOM 597 C CA . VAL A 1 79 ? -7.606 14.218 21.533 1.00 95.00 79 VAL A CA 1
ATOM 598 C C . VAL A 1 79 ? -7.296 13.721 20.123 1.00 95.00 79 VAL A C 1
ATOM 600 O O . VAL A 1 79 ? -6.175 13.889 19.645 1.00 95.00 79 VAL A O 1
ATOM 603 N N . LEU A 1 80 ? -8.292 13.145 19.442 1.00 94.62 80 LEU A N 1
ATOM 604 C CA . LEU A 1 80 ? -8.143 12.694 18.061 1.00 94.62 80 LEU A CA 1
ATOM 605 C C . LEU A 1 80 ? -7.891 13.873 17.116 1.00 94.62 80 LEU A C 1
ATOM 607 O O . LEU A 1 80 ? -6.979 13.797 16.296 1.00 94.62 80 LEU A O 1
ATOM 611 N N . GLU A 1 81 ? -8.643 14.967 17.269 1.00 95.56 81 GLU A N 1
ATOM 612 C CA . GLU A 1 81 ? -8.444 16.195 16.490 1.00 95.56 81 GLU A CA 1
ATOM 613 C C . GLU A 1 81 ? -7.003 16.687 16.617 1.00 95.56 81 GLU A C 1
ATOM 615 O O . GLU A 1 81 ? -6.311 16.789 15.607 1.00 95.56 81 GLU A O 1
ATOM 620 N N . ARG A 1 82 ? -6.497 16.868 17.844 1.00 95.69 82 ARG A N 1
ATOM 621 C CA . ARG A 1 82 ? -5.116 17.319 18.071 1.00 95.69 82 ARG A CA 1
ATOM 622 C C . ARG A 1 82 ? -4.085 16.417 17.392 1.00 95.69 82 ARG A C 1
ATOM 624 O O . ARG A 1 82 ? -3.206 16.920 16.698 1.00 95.69 82 ARG A O 1
ATOM 631 N N . ASN A 1 83 ? -4.210 15.099 17.546 1.00 95.12 83 ASN A N 1
ATOM 632 C CA . ASN A 1 83 ? -3.267 14.154 16.947 1.00 95.12 83 ASN A CA 1
ATOM 633 C C . ASN A 1 83 ? -3.286 14.212 15.408 1.00 95.12 83 ASN A C 1
ATOM 635 O O . ASN A 1 83 ? -2.235 14.128 14.769 1.00 95.12 83 ASN A O 1
ATOM 639 N N . LEU A 1 84 ? -4.470 14.356 14.800 1.00 94.38 84 LEU A N 1
ATOM 640 C CA . LEU A 1 84 ? -4.611 14.478 13.348 1.00 94.38 84 LEU A CA 1
ATOM 641 C C . LEU A 1 84 ? -4.074 15.818 12.837 1.00 94.38 84 LEU A C 1
ATOM 643 O O . LEU A 1 84 ? -3.405 15.843 11.802 1.00 94.38 84 LEU A O 1
ATOM 647 N N . GLU A 1 85 ? -4.318 16.915 13.553 1.00 95.31 85 GLU A N 1
ATOM 648 C CA . GLU A 1 85 ? -3.791 18.237 13.203 1.00 95.31 85 GLU A CA 1
ATOM 649 C C . GLU A 1 85 ? -2.260 18.281 13.296 1.00 95.31 85 GLU A C 1
ATOM 651 O O . GLU A 1 85 ? -1.609 18.777 12.377 1.00 95.31 85 GLU A O 1
ATOM 656 N N . GLU A 1 86 ? -1.668 17.703 14.345 1.00 93.75 86 GLU A N 1
ATOM 657 C CA . GLU A 1 86 ? -0.209 17.606 14.507 1.00 93.75 86 GLU A CA 1
ATOM 658 C C . GLU A 1 86 ? 0.444 16.783 13.389 1.00 93.75 86 GLU A C 1
ATOM 660 O O . GLU A 1 86 ? 1.523 17.119 12.893 1.00 93.75 86 GLU A O 1
ATOM 665 N N . LEU A 1 87 ? -0.217 15.706 12.966 1.00 92.50 87 LEU A N 1
ATOM 666 C CA . LEU A 1 87 ? 0.325 14.774 11.986 1.00 92.50 87 LEU A CA 1
ATOM 667 C C . LEU A 1 87 ? 0.158 15.269 10.542 1.00 92.50 87 LEU A C 1
ATOM 669 O O . LEU A 1 87 ? 1.060 15.082 9.719 1.00 92.50 87 LEU A O 1
ATOM 673 N N . THR A 1 88 ? -0.980 15.891 10.227 1.00 91.44 88 THR A N 1
ATOM 674 C CA . THR A 1 88 ? -1.316 16.357 8.869 1.00 91.44 88 THR A CA 1
ATOM 675 C C . THR A 1 88 ? -0.943 17.820 8.620 1.00 91.44 88 THR A C 1
ATOM 677 O O . THR A 1 88 ? -0.756 18.218 7.467 1.00 91.44 88 THR A O 1
ATOM 680 N N . GLY A 1 89 ? -0.832 18.631 9.677 1.00 92.44 89 GLY A N 1
ATOM 681 C CA . GLY A 1 89 ? -0.673 20.082 9.584 1.00 92.44 89 GLY A CA 1
ATOM 682 C C . GLY A 1 89 ? -1.902 20.799 9.009 1.00 92.44 89 GLY A C 1
ATOM 683 O O . GLY A 1 89 ? -1.769 21.917 8.507 1.00 92.44 89 GLY A O 1
ATOM 684 N N . CYS A 1 90 ? -3.071 20.154 9.009 1.00 93.12 90 CYS A N 1
ATOM 685 C CA . CYS A 1 90 ? -4.346 20.708 8.553 1.00 93.12 90 CYS A CA 1
ATOM 686 C C . CYS A 1 90 ? -5.342 20.713 9.708 1.00 93.12 90 CYS A C 1
ATOM 688 O O . CYS A 1 90 ? -5.348 19.778 10.501 1.00 93.12 90 CYS A O 1
ATOM 690 N N . LYS A 1 91 ? -6.208 21.729 9.776 1.00 95.62 91 LYS A N 1
ATOM 691 C CA . LYS A 1 91 ? -7.220 21.819 10.833 1.00 95.62 91 LYS A CA 1
ATOM 692 C C . LYS A 1 91 ? -8.384 20.882 10.561 1.00 95.62 91 LYS A C 1
ATOM 694 O O . LYS A 1 91 ? -8.864 20.818 9.423 1.00 95.62 91 LYS A O 1
ATOM 699 N N . VAL A 1 92 ? -8.870 20.221 11.604 1.00 96.31 92 VAL A N 1
ATOM 700 C CA . VAL A 1 92 ? -10.072 19.389 11.526 1.00 96.31 92 VAL A CA 1
ATOM 701 C C . VAL A 1 92 ? -11.310 20.284 11.624 1.00 96.31 92 VAL A C 1
ATOM 703 O O . VAL A 1 92 ? -11.454 21.090 12.536 1.00 96.31 92 VAL A O 1
ATOM 706 N N . VAL A 1 93 ? -12.205 20.168 10.645 1.00 95.75 93 VAL A N 1
ATOM 707 C CA . VAL A 1 93 ? -13.471 20.916 10.561 1.00 95.75 93 VAL A CA 1
ATOM 708 C C . VAL A 1 93 ? -14.606 20.134 11.212 1.00 95.75 93 VAL A C 1
ATOM 710 O O . VAL A 1 93 ? -15.445 20.705 11.906 1.00 95.75 93 VAL A O 1
ATOM 713 N N . SER A 1 94 ? -14.668 18.827 10.965 1.00 94.69 94 SER A N 1
ATOM 714 C CA . SER A 1 94 ? -15.722 17.966 11.494 1.00 94.69 94 SER A CA 1
ATOM 715 C C . SER A 1 94 ? -15.251 16.522 11.549 1.00 94.69 94 SER A C 1
ATOM 717 O O . SER A 1 94 ? -14.485 16.088 10.688 1.00 94.69 94 SER A O 1
ATOM 719 N N . ILE A 1 95 ? -15.739 15.785 12.543 1.00 95.81 95 ILE A N 1
ATOM 720 C CA . ILE A 1 95 ? -15.600 14.337 12.629 1.00 95.81 95 ILE A CA 1
ATOM 721 C C . ILE A 1 95 ? -16.994 13.745 12.773 1.00 95.81 95 ILE A C 1
ATOM 723 O O . ILE A 1 95 ? -17.758 14.154 13.645 1.00 95.81 95 ILE A O 1
ATOM 727 N N . VAL A 1 96 ? -17.309 12.778 11.921 1.00 93.19 96 VAL A N 1
ATOM 728 C CA . VAL A 1 96 ? -18.519 11.964 12.015 1.00 93.19 96 VAL A CA 1
ATOM 729 C C . VAL A 1 96 ? -18.087 10.534 12.278 1.00 93.19 96 VAL A C 1
ATOM 731 O O . VAL A 1 96 ? -17.275 9.994 11.532 1.00 93.19 96 VAL A O 1
ATOM 734 N N . THR A 1 97 ? -18.627 9.916 13.324 1.00 92.25 97 THR A N 1
ATOM 735 C CA . THR A 1 97 ? -18.371 8.512 13.652 1.00 92.25 97 THR A CA 1
ATOM 736 C C . THR A 1 97 ? -19.672 7.724 13.692 1.00 92.25 97 THR A C 1
ATOM 738 O O . THR A 1 97 ? -20.726 8.245 14.061 1.00 92.25 97 THR A O 1
ATOM 741 N N . THR A 1 98 ? -19.604 6.455 13.316 1.00 90.38 98 THR A N 1
ATOM 742 C CA . THR A 1 98 ? -20.686 5.497 13.512 1.00 90.38 98 THR A CA 1
ATOM 743 C C . THR A 1 98 ? -20.108 4.111 13.761 1.00 90.38 98 THR A C 1
ATOM 745 O O . THR A 1 98 ? -19.035 3.775 13.262 1.00 90.38 98 THR A O 1
ATOM 748 N N . VAL A 1 99 ? -20.827 3.298 14.529 1.00 92.06 99 VAL A N 1
ATOM 749 C CA . VAL A 1 99 ? -20.492 1.894 14.783 1.00 92.06 99 VAL A CA 1
ATOM 750 C C . VAL A 1 99 ? -21.652 1.046 14.276 1.00 92.06 99 VAL A C 1
ATOM 752 O O . VAL A 1 99 ? -22.811 1.367 14.537 1.00 92.06 99 VAL A O 1
ATOM 755 N N . GLY A 1 100 ? -21.347 -0.007 13.525 1.00 88.56 100 GLY A N 1
ATOM 756 C CA . GLY A 1 100 ? -22.298 -0.998 13.037 1.00 88.56 100 GLY A CA 1
ATOM 757 C C . GLY A 1 100 ? -22.511 -2.142 14.029 1.00 88.56 100 GLY A C 1
ATOM 758 O O . GLY A 1 100 ? -21.700 -2.385 14.924 1.00 88.56 100 GLY A O 1
ATOM 759 N N . LYS A 1 101 ? -23.617 -2.879 13.862 1.00 87.94 101 LYS A N 1
ATOM 760 C CA . LYS A 1 101 ? -23.929 -4.072 14.677 1.00 87.94 101 LYS A CA 1
ATOM 761 C C . LYS A 1 101 ? -22.920 -5.208 14.487 1.00 87.94 101 LYS A C 1
ATOM 763 O O . LYS A 1 101 ? -22.768 -6.054 15.360 1.00 87.94 101 LYS A O 1
ATOM 768 N N . ASP A 1 102 ? -22.260 -5.219 13.338 1.00 88.06 102 ASP A N 1
ATOM 769 C CA . ASP A 1 102 ? -21.162 -6.110 12.969 1.00 88.06 102 ASP A CA 1
ATOM 770 C C . ASP A 1 102 ? -19.838 -5.757 13.667 1.00 88.06 102 ASP A C 1
ATOM 772 O O . ASP A 1 102 ? -18.854 -6.472 13.513 1.00 88.06 102 ASP A O 1
ATOM 776 N N . GLY A 1 103 ? -19.802 -4.672 14.447 1.00 87.75 103 GLY A N 1
ATOM 777 C CA . GLY A 1 103 ? -18.599 -4.199 15.120 1.00 87.75 103 GLY A CA 1
ATOM 778 C C . GLY A 1 103 ? -17.659 -3.399 14.224 1.00 87.75 103 GLY A C 1
ATOM 779 O O . GLY A 1 103 ? -16.566 -3.052 14.670 1.00 87.75 103 GLY A O 1
ATOM 780 N N . MET A 1 104 ? -18.083 -3.068 13.000 1.00 92.81 104 MET A N 1
ATOM 781 C CA . MET A 1 104 ? -17.354 -2.158 12.123 1.00 92.81 104 MET A CA 1
ATOM 782 C C . MET A 1 104 ? -17.606 -0.712 12.544 1.00 92.81 104 MET A C 1
ATOM 784 O O . MET A 1 104 ? -18.744 -0.242 12.573 1.00 92.81 104 MET A O 1
ATOM 788 N N . ARG A 1 105 ? -16.538 0.020 12.848 1.00 94.38 105 ARG A N 1
ATOM 789 C CA . ARG A 1 105 ? -16.572 1.461 13.111 1.00 94.38 105 ARG A CA 1
ATOM 790 C C . ARG A 1 105 ? -16.113 2.208 11.866 1.00 94.38 105 ARG A C 1
ATOM 792 O O . ARG A 1 105 ? -15.071 1.886 11.299 1.00 94.38 105 ARG A O 1
ATOM 799 N N . PHE A 1 106 ? -16.868 3.228 11.477 1.00 94.19 106 PHE A N 1
ATOM 800 C CA . PHE A 1 106 ? -16.504 4.150 10.407 1.00 94.19 106 PHE A CA 1
ATOM 801 C C . PHE A 1 106 ? -16.357 5.557 10.965 1.00 94.19 106 PHE A C 1
ATOM 803 O O . PHE A 1 106 ? -17.227 6.035 11.695 1.00 94.19 106 PHE A O 1
ATOM 810 N N . GLU A 1 107 ? -15.272 6.228 10.597 1.00 94.44 107 GLU A N 1
ATOM 811 C CA . GLU A 1 107 ? -15.050 7.631 10.929 1.00 94.44 107 GLU A CA 1
ATOM 812 C C . GLU A 1 107 ? -14.739 8.408 9.656 1.00 94.44 107 GLU A C 1
ATOM 814 O O . GLU A 1 107 ? -13.969 7.967 8.803 1.00 94.44 107 GLU A O 1
ATOM 819 N N . MET A 1 108 ? -15.358 9.571 9.517 1.00 95.75 108 MET A N 1
ATOM 820 C CA . MET A 1 108 ? -15.120 10.487 8.416 1.00 95.75 108 MET A CA 1
ATOM 821 C C . MET A 1 108 ? -14.701 11.823 9.003 1.00 95.75 108 MET A C 1
ATOM 823 O O . MET A 1 108 ? -15.454 12.452 9.746 1.00 95.75 108 MET A O 1
ATOM 827 N N . VAL A 1 109 ? -13.482 12.238 8.684 1.00 96.81 109 VAL A N 1
ATOM 828 C CA . VAL A 1 109 ? -12.889 13.484 9.159 1.00 96.81 109 VAL A CA 1
ATOM 829 C C . VAL A 1 109 ? -12.759 14.437 7.982 1.00 96.81 109 VAL A C 1
ATOM 831 O O . VAL A 1 109 ? -12.167 14.101 6.957 1.00 96.81 109 VAL A O 1
ATOM 834 N N . LEU A 1 110 ? -13.319 15.632 8.128 1.00 96.69 110 LEU A N 1
ATOM 835 C CA . LEU A 1 110 ? -13.197 16.716 7.163 1.00 96.69 110 LEU A CA 1
ATOM 836 C C . LEU A 1 110 ? -12.134 17.697 7.634 1.00 96.69 110 LEU A C 1
ATOM 838 O O . LEU A 1 110 ? -12.178 18.161 8.771 1.00 96.69 110 LEU A O 1
ATOM 842 N N . PHE A 1 111 ? -11.223 18.054 6.740 1.00 96.81 111 PHE A N 1
ATOM 843 C CA . PHE A 1 111 ? -10.198 19.063 6.961 1.00 96.81 111 PHE A CA 1
ATOM 844 C C . PHE A 1 111 ? -10.531 20.363 6.233 1.00 96.81 111 PHE A C 1
ATOM 846 O O . PHE A 1 111 ? -11.287 20.396 5.256 1.00 96.81 111 PHE A O 1
ATOM 853 N N . ASN A 1 112 ? -9.920 21.449 6.701 1.00 95.88 112 ASN A N 1
ATOM 854 C CA . ASN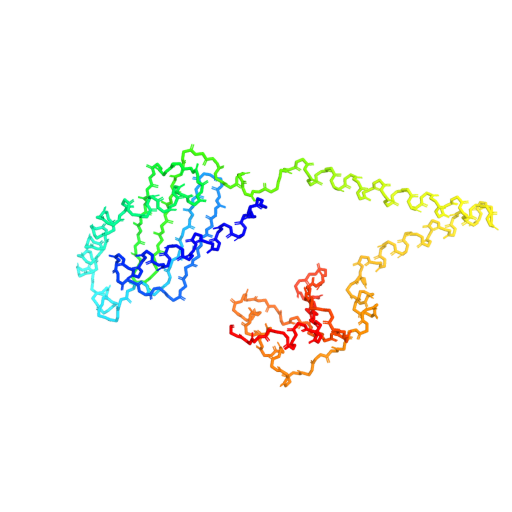 A 1 112 ? -10.052 22.774 6.096 1.00 95.88 112 ASN A CA 1
ATOM 855 C C . ASN A 1 112 ? -9.340 22.894 4.734 1.00 95.88 112 ASN A C 1
ATOM 857 O O . ASN A 1 112 ? -9.658 23.782 3.948 1.00 95.88 112 ASN A O 1
ATOM 861 N N . GLU A 1 113 ? -8.374 22.015 4.465 1.00 93.50 113 GLU A N 1
ATOM 862 C CA . GLU A 1 113 ? -7.516 22.020 3.282 1.00 93.50 113 GLU A CA 1
ATOM 863 C C . GLU A 1 113 ? -7.412 20.622 2.665 1.00 93.50 113 GLU A C 1
ATOM 865 O O . GLU A 1 113 ? -7.655 19.610 3.321 1.00 93.50 113 GLU A O 1
ATOM 870 N N . ASP A 1 114 ? -6.991 20.570 1.400 1.00 92.00 114 ASP A N 1
ATOM 871 C CA . ASP A 1 114 ? -6.659 19.330 0.697 1.00 92.00 114 ASP A CA 1
ATOM 872 C C . ASP A 1 114 ? -5.379 18.709 1.288 1.00 92.00 114 ASP A C 1
ATOM 874 O O . ASP A 1 114 ? -4.251 19.069 0.930 1.00 92.00 114 ASP A O 1
ATOM 878 N N . VAL A 1 115 ? -5.578 17.797 2.242 1.00 90.19 115 VAL A N 1
ATOM 879 C CA . VAL A 1 115 ? -4.515 17.049 2.921 1.00 90.19 115 VAL A CA 1
ATOM 880 C C . VAL A 1 115 ? -3.808 16.133 1.931 1.00 90.19 115 VAL A C 1
ATOM 882 O O . VAL A 1 115 ? -2.579 16.075 1.914 1.00 90.19 115 VAL A O 1
ATOM 885 N N . GLU A 1 116 ? -4.568 15.447 1.075 1.00 89.19 116 GLU A N 1
ATOM 886 C CA . GLU A 1 116 ? -4.033 14.492 0.106 1.00 89.19 116 GLU A CA 1
ATOM 887 C C . GLU A 1 116 ? -2.974 15.146 -0.794 1.00 89.19 116 GLU A C 1
ATOM 889 O O . GLU A 1 116 ? -1.895 14.584 -1.014 1.00 89.19 116 GLU A O 1
ATOM 894 N N . ARG A 1 117 ? -3.226 16.374 -1.255 1.00 85.94 117 ARG A N 1
ATOM 895 C CA . ARG A 1 117 ? -2.293 17.121 -2.107 1.00 85.94 117 ARG A CA 1
ATOM 896 C C . ARG A 1 117 ? -0.951 17.435 -1.438 1.00 85.94 117 ARG A C 1
ATOM 898 O O . ARG A 1 117 ? 0.039 17.573 -2.159 1.00 85.94 117 ARG A O 1
ATOM 905 N N . LYS A 1 118 ? -0.878 17.530 -0.103 1.00 86.12 118 LYS A N 1
ATOM 906 C CA . LYS A 1 118 ? 0.391 17.743 0.628 1.00 86.12 118 LYS A CA 1
ATOM 907 C C . LYS A 1 118 ? 1.304 16.512 0.585 1.00 86.12 118 LYS A C 1
ATOM 909 O O . LYS A 1 118 ? 2.522 16.664 0.671 1.00 86.12 118 LYS A O 1
ATOM 914 N N . PHE A 1 119 ? 0.728 15.320 0.411 1.00 85.62 119 PHE A N 1
ATOM 915 C CA . PHE A 1 119 ? 1.443 14.037 0.447 1.00 85.62 119 PHE A CA 1
ATOM 916 C C . PHE A 1 119 ? 1.480 13.311 -0.910 1.00 85.62 119 PHE A C 1
ATOM 918 O O . PHE A 1 119 ? 2.161 12.291 -1.061 1.00 85.62 119 PHE A O 1
ATOM 925 N N . GLN A 1 120 ? 0.790 13.836 -1.928 1.00 77.62 120 GLN A N 1
ATOM 926 C CA . GLN A 1 120 ? 0.946 13.386 -3.309 1.00 77.62 120 GLN A CA 1
ATOM 927 C C . GLN A 1 120 ? 2.178 14.022 -3.976 1.00 77.62 120 GLN A C 1
ATOM 929 O O . GLN A 1 120 ? 2.429 15.222 -3.830 1.00 77.62 120 GLN A O 1
ATOM 934 N N . PRO A 1 121 ? 2.931 13.265 -4.800 1.00 64.75 121 PRO A N 1
ATOM 935 C CA . PRO A 1 121 ? 3.941 13.867 -5.655 1.00 64.75 121 PRO A CA 1
ATOM 936 C C . PRO A 1 121 ? 3.260 14.858 -6.616 1.00 64.75 121 PRO A C 1
ATOM 938 O O . PRO A 1 121 ? 2.214 14.539 -7.188 1.00 64.75 121 PRO A O 1
ATOM 941 N N . PRO A 1 122 ? 3.831 16.054 -6.848 1.00 62.31 122 PRO A N 1
ATOM 942 C CA . PRO A 1 122 ? 3.191 17.049 -7.700 1.00 62.31 122 PRO A CA 1
ATOM 943 C C . PRO A 1 122 ? 2.944 16.460 -9.094 1.00 62.31 122 PRO A C 1
ATOM 945 O O . PRO A 1 122 ? 3.882 15.953 -9.709 1.00 62.31 122 PRO A O 1
ATOM 948 N N . LYS A 1 123 ? 1.713 16.565 -9.627 1.00 61.78 123 LYS A N 1
ATOM 949 C CA . LYS A 1 123 ? 1.338 16.032 -10.960 1.00 61.78 123 LYS A CA 1
ATOM 950 C C . LYS A 1 123 ? 2.334 16.430 -12.063 1.00 61.78 123 LYS A C 1
ATOM 952 O O . LYS A 1 123 ? 2.642 15.627 -12.939 1.00 61.78 123 LYS A O 1
ATOM 957 N N . ARG A 1 124 ? 2.929 17.630 -11.973 1.00 60.56 124 ARG A N 1
ATOM 958 C CA . ARG A 1 124 ? 3.993 18.117 -12.876 1.00 60.56 124 ARG A CA 1
ATOM 959 C C . ARG A 1 124 ? 5.216 17.190 -12.934 1.00 60.56 124 ARG A C 1
ATOM 961 O O . ARG A 1 124 ? 5.835 17.070 -13.986 1.00 60.56 124 ARG A O 1
ATOM 968 N N . ARG A 1 125 ? 5.562 16.520 -11.832 1.00 60.16 125 ARG A N 1
ATOM 969 C CA . ARG A 1 125 ? 6.679 15.570 -11.758 1.00 60.16 125 ARG A CA 1
ATOM 970 C C . ARG A 1 125 ? 6.403 14.316 -12.585 1.00 60.16 125 ARG A C 1
ATOM 972 O O . ARG A 1 125 ? 7.325 13.836 -13.225 1.00 60.16 125 ARG A O 1
ATOM 979 N N . ILE A 1 126 ? 5.156 13.841 -12.637 1.00 63.09 126 ILE A N 1
ATOM 980 C CA . ILE A 1 126 ? 4.775 12.683 -13.462 1.00 63.09 126 ILE A CA 1
ATOM 981 C C . ILE A 1 126 ? 4.932 13.034 -14.944 1.00 63.09 126 ILE A C 1
ATOM 983 O O . ILE A 1 126 ? 5.705 12.377 -15.628 1.00 63.09 126 ILE A O 1
ATOM 987 N N . TYR A 1 127 ? 4.324 14.131 -15.412 1.00 71.19 127 TYR A N 1
ATOM 988 C CA . TYR A 1 127 ? 4.456 14.565 -16.813 1.00 71.19 127 TYR A CA 1
ATOM 989 C C . TYR A 1 127 ? 5.907 14.830 -17.221 1.00 71.19 127 TYR A C 1
ATOM 991 O O . TYR A 1 127 ? 6.338 14.413 -18.294 1.00 71.19 127 TYR A O 1
ATOM 999 N N . MET A 1 128 ? 6.682 15.494 -16.361 1.00 73.94 128 MET A N 1
ATOM 1000 C CA . MET A 1 128 ? 8.090 15.772 -16.636 1.00 73.94 128 MET A CA 1
ATOM 1001 C C . MET A 1 128 ? 8.930 14.490 -16.661 1.00 73.94 128 MET A C 1
ATOM 1003 O O . MET A 1 128 ? 9.849 14.388 -17.468 1.00 73.94 128 MET A O 1
ATOM 1007 N N . ASN A 1 129 ? 8.616 13.501 -15.823 1.00 78.50 129 ASN A N 1
ATOM 1008 C CA . ASN A 1 129 ? 9.298 12.211 -15.835 1.00 78.50 129 ASN A CA 1
ATOM 1009 C C . ASN A 1 129 ? 8.913 11.388 -17.067 1.00 78.50 129 ASN A C 1
ATOM 1011 O O . 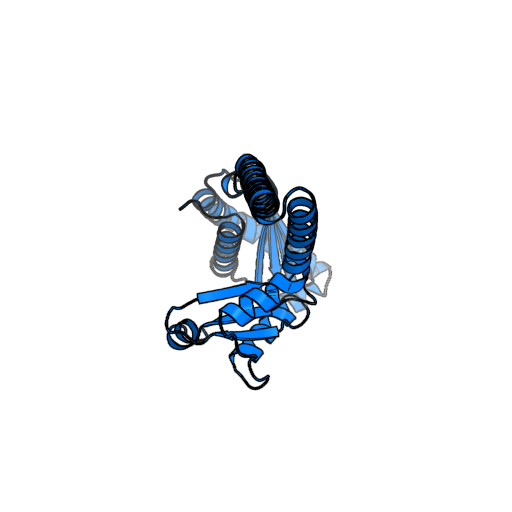ASN A 1 129 ? 9.805 10.883 -17.734 1.00 78.50 129 ASN A O 1
ATOM 1015 N N . THR A 1 130 ? 7.631 11.327 -17.431 1.00 80.50 130 THR A N 1
ATOM 1016 C CA . THR A 1 130 ? 7.180 10.662 -18.662 1.00 80.50 130 THR A CA 1
ATOM 1017 C C . THR A 1 130 ? 7.812 11.298 -19.897 1.00 80.50 130 THR A C 1
ATOM 1019 O O . THR A 1 130 ? 8.275 10.577 -20.776 1.00 80.50 130 THR A O 1
ATOM 1022 N N . MET A 1 131 ? 7.918 12.632 -19.944 1.00 85.56 131 MET A N 1
ATOM 1023 C CA . MET A 1 131 ? 8.622 13.324 -21.028 1.00 85.56 131 MET A CA 1
ATOM 1024 C C . MET A 1 131 ? 10.116 13.015 -21.048 1.00 85.56 131 MET A C 1
ATOM 1026 O O . MET A 1 131 ? 10.652 12.730 -22.114 1.00 85.56 131 MET A O 1
ATOM 1030 N N . LYS A 1 132 ? 10.792 13.009 -19.893 1.00 84.62 132 LYS A N 1
ATOM 1031 C CA . LYS A 1 132 ? 12.204 12.604 -19.806 1.00 84.62 132 LYS A CA 1
ATOM 1032 C C . LYS A 1 132 ? 12.408 11.170 -20.290 1.00 84.62 132 LYS A C 1
ATOM 1034 O O . LYS A 1 132 ? 13.318 10.928 -21.073 1.00 84.62 132 LYS A O 1
ATOM 1039 N N . THR A 1 133 ? 11.551 10.240 -19.870 1.00 86.19 133 THR A N 1
ATOM 1040 C CA . THR A 1 133 ? 11.593 8.840 -20.308 1.00 86.19 133 THR A CA 1
ATOM 1041 C C . THR A 1 133 ? 11.358 8.726 -21.811 1.00 86.19 133 THR A C 1
ATOM 1043 O O . THR A 1 133 ? 12.123 8.048 -22.490 1.00 86.19 133 THR A O 1
ATOM 1046 N N . PHE A 1 134 ? 10.359 9.427 -22.353 1.00 89.38 134 PHE A N 1
ATOM 1047 C CA . PHE A 1 134 ? 10.079 9.428 -23.788 1.00 89.38 134 PHE A CA 1
ATOM 1048 C C . PHE A 1 134 ? 11.249 9.998 -24.596 1.00 89.38 134 PHE A C 1
ATOM 1050 O O . PHE A 1 134 ? 11.688 9.381 -25.561 1.00 89.38 134 PHE A O 1
ATOM 1057 N N . MET A 1 135 ? 11.803 11.134 -24.168 1.00 92.50 135 MET A N 1
ATOM 1058 C CA . MET A 1 135 ? 12.939 11.780 -24.825 1.00 92.50 135 MET A CA 1
ATOM 1059 C C . MET A 1 135 ? 14.191 10.895 -24.789 1.00 92.50 135 MET A C 1
ATOM 1061 O O . MET A 1 135 ? 14.896 10.789 -25.789 1.00 92.50 135 MET A O 1
ATOM 1065 N N . LEU A 1 136 ? 14.432 10.208 -23.668 1.00 90.81 136 LEU A N 1
ATOM 1066 C CA . LEU A 1 136 ? 15.530 9.254 -23.525 1.00 90.81 136 LEU A CA 1
ATOM 1067 C C . LEU A 1 136 ? 15.362 8.057 -24.473 1.00 90.81 136 LEU A C 1
ATOM 1069 O O . LEU A 1 136 ? 16.294 7.719 -25.199 1.00 90.81 136 LEU A O 1
ATOM 1073 N N . MET A 1 137 ? 14.174 7.447 -24.512 1.00 88.25 137 MET A N 1
ATOM 1074 C CA . MET A 1 137 ? 13.871 6.318 -25.404 1.00 88.25 137 MET A CA 1
ATOM 1075 C C . MET A 1 137 ? 13.953 6.711 -26.883 1.00 88.25 137 MET A C 1
ATOM 1077 O O . MET A 1 137 ? 14.529 5.973 -27.687 1.00 88.25 137 MET A O 1
ATOM 1081 N N . ALA A 1 138 ? 13.441 7.891 -27.242 1.00 90.81 138 ALA A N 1
ATOM 1082 C CA . ALA A 1 138 ? 13.551 8.437 -28.590 1.00 90.81 138 ALA A CA 1
ATOM 1083 C C . ALA A 1 138 ? 15.018 8.690 -28.974 1.00 90.81 138 ALA A C 1
ATOM 1085 O O . ALA A 1 138 ? 15.437 8.305 -30.064 1.00 90.81 138 ALA A O 1
ATOM 1086 N N . GLY A 1 139 ? 15.816 9.261 -28.065 1.00 94.38 139 GLY A N 1
ATOM 1087 C CA . GLY A 1 139 ? 17.247 9.494 -28.270 1.00 94.38 139 GLY A CA 1
ATOM 1088 C C . GLY A 1 139 ? 18.048 8.203 -28.465 1.00 94.38 139 GLY A C 1
ATOM 1089 O O . GLY A 1 139 ? 18.821 8.105 -29.414 1.00 94.38 139 GLY A O 1
ATOM 1090 N N . LEU A 1 140 ? 17.823 7.185 -27.627 1.00 90.94 140 LEU A N 1
ATOM 1091 C CA . LEU A 1 140 ? 18.451 5.861 -27.767 1.00 90.94 140 LEU A CA 1
ATOM 1092 C C . LEU A 1 140 ? 18.061 5.170 -29.079 1.00 90.94 140 LEU A C 1
ATOM 1094 O O . LEU A 1 140 ? 18.914 4.596 -29.754 1.00 90.94 140 LEU A O 1
ATOM 1098 N N . THR A 1 141 ? 16.791 5.263 -29.473 1.00 89.81 141 THR A N 1
ATOM 1099 C CA . THR A 1 141 ? 16.313 4.695 -30.742 1.00 89.81 141 THR A CA 1
ATOM 1100 C C . THR A 1 141 ? 16.945 5.409 -31.938 1.00 89.81 141 THR A C 1
ATOM 1102 O O . THR A 1 141 ? 17.430 4.755 -32.860 1.00 89.81 141 THR A O 1
ATOM 1105 N N . ALA A 1 142 ? 17.008 6.744 -31.908 1.00 92.69 142 ALA A N 1
ATOM 1106 C CA . ALA A 1 142 ? 17.674 7.534 -32.940 1.00 92.69 142 ALA A CA 1
ATOM 1107 C C . ALA A 1 142 ? 19.170 7.196 -33.040 1.00 92.69 142 ALA A C 1
ATOM 1109 O O . ALA A 1 142 ? 19.691 7.039 -34.142 1.00 92.69 142 ALA A O 1
ATOM 1110 N N . LEU A 1 143 ? 19.848 7.011 -31.904 1.00 93.38 143 LEU A N 1
ATOM 1111 C CA . LEU A 1 143 ? 21.250 6.597 -31.868 1.00 93.38 143 LEU A CA 1
ATOM 1112 C C . LEU A 1 143 ? 21.457 5.228 -32.532 1.00 93.38 143 LEU A C 1
ATOM 1114 O O . LEU A 1 143 ? 22.354 5.087 -33.362 1.00 93.38 143 LEU A O 1
ATOM 1118 N N . LEU A 1 144 ? 20.610 4.238 -32.226 1.00 90.69 144 LEU A N 1
ATOM 1119 C CA . LEU A 1 144 ? 20.669 2.918 -32.866 1.00 90.69 144 LEU A CA 1
ATOM 1120 C C . LEU A 1 144 ? 20.463 3.003 -34.382 1.00 90.69 144 LEU A C 1
ATOM 1122 O O . LEU A 1 144 ? 21.178 2.345 -35.132 1.00 90.69 144 LEU A O 1
ATOM 1126 N N . ILE A 1 145 ? 19.530 3.842 -34.835 1.00 92.00 145 ILE A N 1
ATOM 1127 C CA . ILE A 1 145 ? 19.279 4.086 -36.261 1.00 92.00 145 ILE A CA 1
ATOM 1128 C C . ILE A 1 145 ? 20.511 4.688 -36.950 1.00 92.00 145 ILE A C 1
ATOM 1130 O O . ILE A 1 145 ? 20.891 4.231 -38.029 1.00 92.00 145 ILE A O 1
ATOM 1134 N N . VAL A 1 146 ? 21.161 5.678 -36.328 1.00 93.75 146 VAL A N 1
ATOM 1135 C CA . VAL A 1 146 ? 22.380 6.308 -36.865 1.00 93.75 146 VAL A CA 1
ATOM 1136 C C . VAL A 1 146 ? 23.525 5.299 -36.959 1.00 93.75 146 VAL A C 1
ATOM 1138 O O . VAL A 1 146 ? 24.185 5.226 -37.995 1.00 93.75 146 VAL A O 1
ATOM 1141 N N . ILE A 1 147 ? 23.728 4.482 -35.920 1.00 93.50 147 ILE A N 1
ATOM 1142 C CA . ILE A 1 147 ? 24.745 3.419 -35.916 1.00 93.50 147 ILE A CA 1
ATOM 1143 C C . ILE A 1 147 ? 24.438 2.373 -36.995 1.00 93.50 147 ILE A C 1
ATOM 1145 O O . ILE A 1 147 ? 25.328 1.996 -37.755 1.00 93.50 147 ILE A O 1
ATOM 1149 N N . GLY A 1 148 ? 23.178 1.945 -37.110 1.00 91.38 148 GLY A N 1
ATOM 1150 C CA . GLY A 1 148 ? 22.737 1.014 -38.149 1.00 91.38 148 GLY A CA 1
ATOM 1151 C C . GLY A 1 148 ? 22.999 1.552 -39.555 1.00 91.38 148 GLY A C 1
ATOM 1152 O O . GLY A 1 148 ? 23.503 0.823 -40.409 1.00 91.38 148 GLY A O 1
ATOM 1153 N N . ASN A 1 149 ? 22.739 2.842 -39.778 1.00 92.75 149 ASN A N 1
ATOM 1154 C CA . ASN A 1 149 ? 23.046 3.498 -41.045 1.00 92.75 149 ASN A CA 1
ATOM 1155 C C . ASN A 1 149 ? 24.551 3.567 -41.330 1.00 92.75 149 ASN A C 1
ATOM 1157 O O . ASN A 1 149 ? 24.971 3.377 -42.466 1.00 92.75 149 ASN A O 1
ATOM 1161 N N . TRP A 1 150 ? 25.373 3.824 -40.313 1.00 93.19 150 TRP A N 1
ATOM 1162 C CA . TRP A 1 150 ? 26.823 3.894 -40.484 1.00 93.19 150 TRP A CA 1
ATOM 1163 C C . TRP A 1 150 ? 27.445 2.529 -40.815 1.00 93.19 150 TRP A C 1
ATOM 1165 O O . TRP A 1 150 ? 28.348 2.454 -41.642 1.00 93.19 150 TRP A O 1
ATOM 1175 N N . LEU A 1 151 ? 26.929 1.447 -40.220 1.00 92.44 151 LEU A N 1
ATOM 1176 C CA . LEU A 1 151 ? 27.432 0.086 -40.438 1.00 92.44 151 LEU A CA 1
ATOM 1177 C C . LEU A 1 151 ? 26.903 -0.573 -41.721 1.00 92.44 151 LEU A C 1
ATOM 1179 O O . LEU A 1 151 ? 27.612 -1.369 -42.330 1.00 92.44 151 LEU A O 1
ATOM 1183 N N . GLY A 1 152 ? 25.658 -0.287 -42.114 1.00 89.62 152 GLY A N 1
ATOM 1184 C CA . GLY A 1 152 ? 24.965 -1.022 -43.182 1.00 89.62 152 GLY A CA 1
ATOM 1185 C C . GLY A 1 152 ? 24.142 -0.159 -44.137 1.00 89.62 152 GLY A C 1
ATOM 1186 O O . GLY A 1 152 ? 23.286 -0.690 -44.849 1.00 89.62 152 GLY A O 1
ATOM 1187 N N . GLY A 1 153 ? 24.345 1.160 -44.134 1.00 92.25 153 GLY A N 1
ATOM 1188 C CA . GLY A 1 153 ? 23.586 2.106 -44.953 1.00 92.25 153 GLY A CA 1
ATOM 1189 C C . GLY A 1 153 ? 22.082 2.066 -44.670 1.00 92.25 153 GLY A C 1
ATOM 1190 O O . GLY A 1 153 ? 21.631 1.723 -43.576 1.00 92.25 153 GLY A O 1
ATOM 1191 N N . GLN A 1 154 ? 21.278 2.358 -45.692 1.00 90.50 154 GLN A N 1
ATOM 1192 C CA . GLN A 1 154 ? 19.818 2.387 -45.574 1.00 90.50 154 GLN A CA 1
ATOM 1193 C C . GLN A 1 154 ? 19.232 1.042 -45.105 1.00 90.50 154 GLN A C 1
ATOM 1195 O O . GLN A 1 154 ? 18.290 1.011 -44.314 1.00 90.50 154 GLN A O 1
ATOM 1200 N N . THR A 1 155 ? 19.821 -0.078 -45.527 1.00 91.38 155 THR A N 1
ATOM 1201 C CA . THR A 1 155 ? 19.424 -1.420 -45.079 1.00 91.38 155 THR A CA 1
ATOM 1202 C C . THR A 1 155 ? 19.712 -1.619 -43.589 1.00 91.38 155 THR A C 1
ATOM 1204 O O . THR A 1 155 ? 18.843 -2.076 -42.847 1.00 91.38 155 THR A O 1
ATOM 1207 N N . GLY A 1 156 ? 20.901 -1.223 -43.124 1.00 91.06 156 GLY A N 1
ATOM 1208 C CA . GLY A 1 156 ? 21.274 -1.274 -41.708 1.00 91.06 156 GLY A CA 1
ATOM 1209 C C . GLY A 1 156 ? 20.391 -0.390 -40.820 1.00 91.06 156 GLY A C 1
ATOM 1210 O O . GLY A 1 156 ? 20.065 -0.785 -39.703 1.00 91.06 156 GLY A O 1
ATOM 1211 N N . MET A 1 157 ? 19.918 0.751 -41.334 1.00 91.94 157 MET A N 1
ATOM 1212 C CA . MET A 1 157 ? 18.925 1.601 -40.664 1.00 91.94 157 MET A CA 1
ATOM 1213 C C . MET A 1 157 ? 17.593 0.873 -40.427 1.00 91.94 157 MET A C 1
ATOM 1215 O O . MET A 1 157 ? 17.086 0.886 -39.303 1.00 91.94 157 MET A O 1
ATOM 1219 N N . PHE A 1 158 ? 17.024 0.223 -41.449 1.00 92.31 158 PHE A N 1
ATOM 1220 C CA . PHE A 1 158 ? 15.761 -0.513 -41.299 1.00 92.31 158 PHE A CA 1
ATOM 1221 C C . PHE A 1 158 ? 15.899 -1.725 -40.372 1.00 92.31 158 PHE A C 1
ATOM 1223 O O . PHE A 1 158 ? 15.000 -1.985 -39.569 1.00 92.31 158 PHE A O 1
ATOM 1230 N N . ILE A 1 159 ? 17.038 -2.425 -40.425 1.00 91.81 159 ILE A N 1
ATOM 1231 C CA . ILE A 1 159 ? 17.344 -3.523 -39.497 1.00 91.81 159 ILE A CA 1
ATOM 1232 C C . ILE A 1 159 ? 17.438 -2.998 -38.059 1.00 91.81 159 ILE A C 1
ATOM 1234 O O . ILE A 1 159 ? 16.816 -3.567 -37.163 1.00 91.81 159 ILE A O 1
ATOM 1238 N N . ALA A 1 160 ? 18.156 -1.894 -37.833 1.00 90.88 160 ALA A N 1
ATOM 1239 C CA . ALA A 1 160 ? 18.295 -1.289 -36.509 1.00 90.88 160 ALA A CA 1
ATOM 1240 C C . ALA A 1 160 ? 16.953 -0.798 -35.949 1.00 90.88 160 ALA A C 1
ATOM 1242 O O . ALA A 1 160 ? 16.674 -1.008 -34.770 1.00 90.88 160 ALA A O 1
ATOM 1243 N N . LEU A 1 161 ? 16.095 -0.205 -36.786 1.00 91.00 161 LEU A N 1
ATOM 1244 C CA . LEU A 1 161 ? 14.743 0.193 -36.390 1.00 91.00 161 LEU A CA 1
ATOM 1245 C C . LEU A 1 161 ? 13.888 -1.023 -36.005 1.00 91.00 161 LEU A C 1
ATOM 1247 O O . LEU A 1 161 ? 13.254 -1.016 -34.950 1.00 91.00 161 LEU A O 1
ATOM 1251 N N . GLY A 1 162 ? 13.896 -2.078 -36.827 1.00 92.56 162 GLY A N 1
ATOM 1252 C CA . GLY A 1 162 ? 13.175 -3.319 -36.534 1.00 92.56 162 GLY A CA 1
ATOM 1253 C C . GLY A 1 162 ? 13.652 -3.969 -35.234 1.00 92.56 162 GLY A C 1
ATOM 1254 O O . GLY A 1 162 ? 12.836 -4.358 -34.397 1.00 92.56 162 GLY A O 1
ATOM 1255 N N . PHE A 1 163 ? 14.968 -4.004 -35.020 1.00 90.31 163 PHE A N 1
ATOM 1256 C CA . PHE A 1 163 ? 15.571 -4.501 -33.787 1.00 90.31 163 PHE A CA 1
ATOM 1257 C C . PHE A 1 163 ? 15.194 -3.645 -32.572 1.00 90.31 163 PHE A C 1
ATOM 1259 O O . PHE A 1 163 ? 14.800 -4.190 -31.545 1.00 90.31 163 PHE A O 1
ATOM 1266 N N . ALA A 1 164 ? 15.248 -2.315 -32.684 1.00 87.00 164 ALA A N 1
ATOM 1267 C CA . ALA A 1 164 ? 14.880 -1.405 -31.602 1.00 87.00 164 ALA A CA 1
ATOM 1268 C C . ALA A 1 164 ? 13.407 -1.564 -31.200 1.00 87.00 164 ALA A C 1
ATOM 1270 O O . ALA A 1 164 ? 13.099 -1.615 -30.008 1.00 87.00 164 ALA A O 1
ATOM 1271 N N . LEU A 1 165 ? 12.498 -1.693 -32.171 1.00 88.50 165 LEU A N 1
ATOM 1272 C CA . LEU A 1 165 ? 11.087 -1.970 -31.896 1.00 88.50 165 LEU A CA 1
ATOM 1273 C C . LEU A 1 165 ? 10.927 -3.322 -31.199 1.00 88.50 165 LEU A C 1
ATOM 1275 O O . LEU A 1 165 ? 10.328 -3.389 -30.126 1.00 88.50 165 LEU A O 1
ATOM 1279 N N . LEU A 1 166 ? 11.523 -4.381 -31.749 1.00 90.12 166 LEU A N 1
ATOM 1280 C CA . LEU A 1 166 ? 11.449 -5.719 -31.164 1.00 90.12 166 LEU A CA 1
ATOM 1281 C C . LEU A 1 166 ? 12.003 -5.745 -29.735 1.00 90.12 166 LEU A C 1
ATOM 1283 O O . LEU A 1 166 ? 11.397 -6.352 -28.855 1.00 90.12 166 LEU A O 1
ATOM 1287 N N . MET A 1 167 ? 13.102 -5.038 -29.475 1.00 84.19 167 MET A N 1
ATOM 1288 C CA . MET A 1 167 ? 13.708 -4.942 -28.151 1.00 84.19 167 MET A CA 1
ATOM 1289 C C . MET A 1 167 ? 12.834 -4.153 -27.170 1.00 84.19 167 MET A C 1
ATOM 1291 O O . MET A 1 167 ? 12.687 -4.583 -26.028 1.00 84.19 167 MET A O 1
ATOM 1295 N N . ASN A 1 168 ? 12.215 -3.045 -27.592 1.00 83.06 168 ASN A N 1
ATOM 1296 C CA . ASN A 1 168 ? 11.305 -2.268 -26.741 1.00 83.06 168 ASN A CA 1
ATOM 1297 C C . ASN A 1 168 ? 10.045 -3.071 -26.378 1.00 83.06 168 ASN A C 1
ATOM 1299 O O . ASN A 1 168 ? 9.697 -3.182 -25.201 1.00 83.06 168 ASN A O 1
ATOM 1303 N N . PHE A 1 169 ? 9.395 -3.689 -27.369 1.00 84.19 169 PHE A N 1
ATOM 1304 C CA . PHE A 1 169 ? 8.207 -4.517 -27.139 1.00 84.19 169 PHE A CA 1
ATOM 1305 C C . PHE A 1 169 ? 8.538 -5.796 -26.359 1.00 84.19 169 PHE A C 1
ATOM 1307 O O . PHE A 1 169 ? 7.827 -6.155 -25.419 1.00 84.19 169 PHE A O 1
ATOM 1314 N N . GLY A 1 170 ? 9.647 -6.456 -26.697 1.00 84.31 170 GLY A N 1
ATOM 1315 C CA . GLY A 1 170 ? 10.135 -7.637 -25.992 1.00 84.31 170 GLY A CA 1
ATOM 1316 C C . GLY A 1 170 ? 10.488 -7.331 -24.539 1.00 84.31 170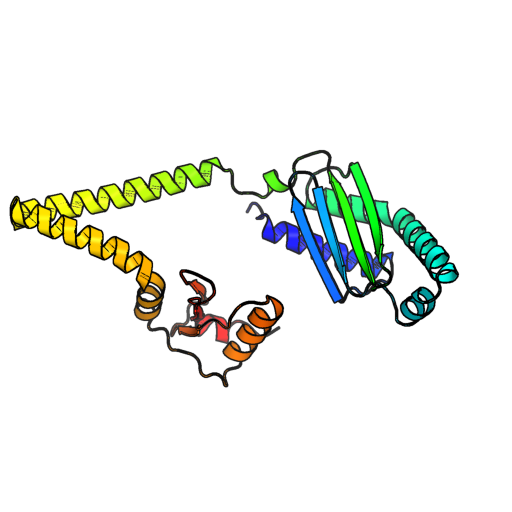 GLY A C 1
ATOM 1317 O O . GLY A 1 170 ? 10.080 -8.065 -23.642 1.00 84.31 170 GLY A O 1
ATOM 1318 N N . SER A 1 171 ? 11.157 -6.207 -24.277 1.00 78.62 171 SER A N 1
ATOM 1319 C CA . SER A 1 171 ? 11.472 -5.783 -22.909 1.00 78.62 171 SER A CA 1
ATOM 1320 C C . SER A 1 171 ? 10.211 -5.503 -22.101 1.00 78.62 171 SER A C 1
ATOM 1322 O O . SER A 1 171 ? 10.161 -5.875 -20.938 1.00 78.62 171 SER A O 1
ATOM 1324 N N . TYR A 1 172 ? 9.156 -4.933 -22.689 1.00 77.44 172 TYR A N 1
ATOM 1325 C CA . TYR A 1 172 ? 7.890 -4.758 -21.969 1.00 77.44 172 TYR A CA 1
ATOM 1326 C C . TYR A 1 172 ? 7.284 -6.105 -21.535 1.00 77.44 172 TYR A C 1
ATOM 1328 O O . TYR A 1 172 ? 6.859 -6.256 -20.391 1.00 77.44 172 TYR A O 1
ATOM 1336 N N . TRP A 1 173 ? 7.302 -7.106 -22.420 1.00 78.75 173 TRP A N 1
ATOM 1337 C CA . TRP A 1 173 ? 6.680 -8.412 -22.168 1.00 78.75 173 TRP A CA 1
ATOM 1338 C C . TRP A 1 173 ? 7.516 -9.364 -21.302 1.00 78.75 173 TRP A C 1
ATOM 1340 O O . TRP A 1 173 ? 6.950 -10.253 -20.668 1.00 78.75 173 TRP A O 1
ATOM 1350 N N . PHE A 1 174 ? 8.842 -9.200 -21.303 1.00 81.81 174 PHE A N 1
ATOM 1351 C CA . PHE A 1 174 ? 9.799 -10.088 -20.630 1.00 81.81 174 PHE A CA 1
ATOM 1352 C C . PHE A 1 174 ? 10.688 -9.371 -19.599 1.00 81.81 174 PHE A C 1
ATOM 1354 O O . PHE A 1 174 ? 11.679 -9.951 -19.149 1.00 81.81 174 PHE A O 1
ATOM 1361 N N . SER A 1 175 ? 10.379 -8.121 -19.236 1.00 77.94 175 SER A N 1
ATOM 1362 C CA . SER A 1 175 ? 11.181 -7.307 -18.299 1.00 77.94 175 SER A CA 1
ATOM 1363 C C . SER A 1 175 ? 11.411 -8.008 -16.968 1.00 77.94 175 SER A C 1
ATOM 1365 O O . SER A 1 175 ? 12.532 -8.015 -16.466 1.00 77.94 175 SER A O 1
ATOM 1367 N N . ASP A 1 176 ? 10.374 -8.641 -16.428 1.00 78.50 176 ASP A N 1
ATOM 1368 C CA . ASP A 1 176 ? 10.420 -9.445 -15.211 1.00 78.50 176 ASP A CA 1
ATOM 1369 C C . ASP A 1 176 ? 11.483 -10.548 -15.309 1.00 78.50 176 ASP A C 1
ATOM 1371 O O . ASP A 1 176 ? 12.382 -10.627 -14.472 1.00 78.50 176 ASP A O 1
ATOM 1375 N N . LYS A 1 177 ? 11.454 -11.349 -16.380 1.00 82.88 177 LYS A N 1
ATOM 1376 C CA . LYS A 1 177 ? 12.405 -12.448 -16.591 1.00 82.88 177 LYS A CA 1
ATOM 1377 C C . LYS A 1 177 ? 13.823 -11.953 -16.839 1.00 82.88 177 LYS A C 1
ATOM 1379 O O . LYS A 1 177 ? 14.767 -12.607 -16.403 1.00 82.88 177 LYS A O 1
ATOM 1384 N N . ILE A 1 178 ? 13.979 -10.841 -17.558 1.00 83.69 178 ILE A N 1
ATOM 1385 C CA . ILE A 1 178 ? 15.292 -10.245 -17.834 1.00 83.69 178 ILE A CA 1
ATOM 1386 C C . ILE A 1 178 ? 15.920 -9.780 -16.522 1.00 83.69 178 ILE A C 1
ATOM 1388 O O . ILE A 1 178 ? 17.041 -10.180 -16.221 1.00 83.69 178 ILE A O 1
ATOM 1392 N N . VAL A 1 179 ? 15.182 -9.012 -15.716 1.00 83.94 179 VAL A N 1
ATOM 1393 C CA . VAL A 1 179 ? 15.660 -8.509 -14.421 1.00 83.94 179 VAL A CA 1
ATOM 1394 C C . VAL A 1 179 ? 16.006 -9.668 -13.488 1.00 83.94 179 VAL A C 1
ATOM 1396 O O . VAL A 1 179 ? 17.110 -9.703 -12.953 1.00 83.94 179 VAL A O 1
ATOM 1399 N N . LEU A 1 180 ? 15.123 -10.660 -13.342 1.00 87.25 180 LEU A N 1
ATOM 1400 C CA . LEU A 1 180 ? 15.383 -11.821 -12.482 1.00 87.25 180 LEU A CA 1
ATOM 1401 C C . LEU A 1 180 ? 16.632 -12.599 -12.919 1.00 87.25 180 LEU A C 1
ATOM 1403 O O . LEU A 1 180 ? 17.453 -12.960 -12.079 1.00 87.25 180 LEU A O 1
ATOM 1407 N N . LYS A 1 181 ? 16.829 -12.796 -14.229 1.00 87.31 181 LYS A N 1
ATOM 1408 C CA . LYS A 1 181 ? 18.043 -13.436 -14.757 1.00 87.31 181 LYS A CA 1
ATOM 1409 C C . LYS A 1 181 ? 19.298 -12.598 -14.539 1.00 87.31 181 LYS A C 1
ATOM 1411 O O . LYS A 1 181 ? 20.332 -13.166 -14.219 1.00 87.31 181 LYS A O 1
ATOM 1416 N N . MET A 1 182 ? 19.225 -11.275 -14.690 1.00 86.69 182 MET A N 1
ATOM 1417 C CA . MET A 1 182 ? 20.367 -10.386 -14.431 1.00 86.69 182 MET A CA 1
ATOM 1418 C C . MET A 1 182 ? 20.849 -10.480 -12.983 1.00 86.69 182 MET A C 1
ATOM 1420 O O . MET A 1 182 ? 22.046 -10.382 -12.730 1.00 86.69 182 MET A O 1
ATOM 1424 N N . TYR A 1 183 ? 19.922 -10.693 -12.050 1.00 88.38 183 TYR A N 1
ATOM 1425 C CA . TYR A 1 183 ? 20.228 -10.889 -10.636 1.00 88.38 183 TYR A CA 1
ATOM 1426 C C . TYR A 1 183 ? 20.534 -12.348 -10.263 1.00 88.38 183 TYR A C 1
ATOM 1428 O O . TYR A 1 183 ? 20.732 -12.618 -9.085 1.00 88.38 183 TYR A O 1
ATOM 1436 N N . ASN A 1 184 ? 20.580 -13.287 -11.219 1.00 88.75 184 ASN A N 1
ATOM 1437 C CA . ASN A 1 184 ? 20.701 -14.727 -10.944 1.00 88.75 184 ASN A CA 1
ATOM 1438 C C . ASN A 1 184 ? 19.704 -15.204 -9.874 1.00 88.75 184 ASN A C 1
ATOM 1440 O O . ASN A 1 184 ? 20.052 -15.952 -8.967 1.00 88.75 184 ASN A O 1
ATOM 1444 N N . ALA A 1 185 ? 18.468 -14.709 -9.955 1.00 90.69 185 ALA A N 1
ATOM 1445 C CA . ALA A 1 185 ? 17.444 -14.990 -8.966 1.00 90.69 185 ALA A CA 1
ATOM 1446 C C . ALA A 1 185 ? 16.994 -16.459 -9.056 1.00 90.69 185 ALA A C 1
ATOM 1448 O O . ALA A 1 185 ? 16.614 -16.935 -10.130 1.00 90.69 185 ALA A O 1
ATOM 1449 N N . GLU A 1 186 ? 16.997 -17.159 -7.926 1.00 93.00 186 GLU A N 1
ATOM 1450 C CA . GLU A 1 186 ? 16.609 -18.565 -7.814 1.00 93.00 186 GLU A CA 1
ATOM 1451 C C . GLU A 1 186 ? 15.206 -18.690 -7.228 1.00 93.00 186 GLU A C 1
ATOM 1453 O O . GLU A 1 186 ? 14.864 -18.016 -6.257 1.00 93.00 186 GLU A O 1
ATOM 1458 N N . GLU A 1 187 ? 14.358 -19.521 -7.833 1.00 93.75 187 GLU A N 1
ATOM 1459 C CA . GLU A 1 187 ? 12.988 -19.692 -7.349 1.00 93.75 187 GLU A CA 1
ATOM 1460 C C . GLU A 1 187 ? 12.985 -20.438 -6.014 1.00 93.75 187 GLU A C 1
ATOM 1462 O O . GLU A 1 187 ? 13.600 -21.493 -5.854 1.00 93.75 187 GLU A O 1
ATOM 1467 N N . VAL A 1 188 ? 12.284 -19.870 -5.040 1.00 93.12 188 VAL A N 1
ATOM 1468 C CA . VAL A 1 188 ? 12.268 -20.372 -3.671 1.00 93.12 188 VAL A CA 1
ATOM 1469 C C . VAL A 1 188 ? 11.320 -21.561 -3.556 1.00 93.12 188 VAL A C 1
ATOM 1471 O O . VAL A 1 188 ? 10.185 -21.520 -4.032 1.00 93.12 188 VAL A O 1
ATOM 1474 N N . SER A 1 189 ? 11.762 -22.607 -2.852 1.00 90.06 189 SER A N 1
ATOM 1475 C CA . SER A 1 189 ? 10.921 -23.769 -2.548 1.00 90.06 189 SER A CA 1
ATOM 1476 C C . SER A 1 189 ? 9.642 -23.368 -1.791 1.00 90.06 189 SER A C 1
ATOM 1478 O O . SER A 1 189 ? 9.720 -22.566 -0.853 1.00 90.06 189 SER A O 1
ATOM 1480 N N . PRO A 1 190 ? 8.483 -23.996 -2.076 1.0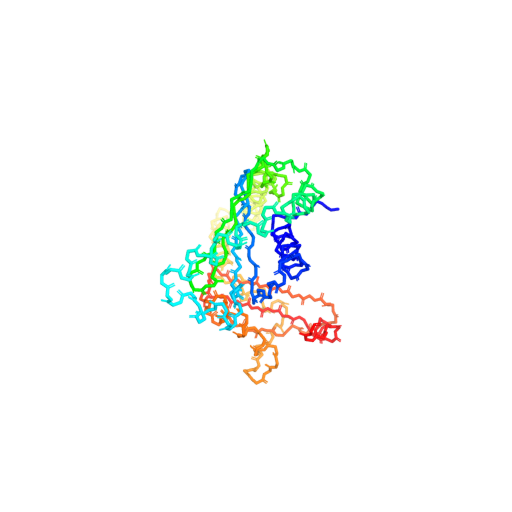0 88.31 190 PRO A N 1
ATOM 1481 C CA . PRO A 1 190 ? 7.250 -23.803 -1.307 1.00 88.31 190 PRO A CA 1
ATOM 1482 C C . PRO A 1 190 ? 7.378 -24.093 0.196 1.00 88.31 190 PRO A C 1
ATOM 1484 O O . PRO A 1 190 ? 6.550 -23.637 0.982 1.00 88.31 190 PRO A O 1
ATOM 1487 N N . SER A 1 191 ? 8.401 -24.853 0.602 1.00 87.19 191 SER A N 1
ATOM 1488 C CA . SER A 1 191 ? 8.704 -25.162 2.005 1.00 87.19 191 SER A CA 1
ATOM 1489 C C . SER A 1 191 ? 9.457 -24.050 2.744 1.00 87.19 191 SER A C 1
ATOM 1491 O O . SER A 1 191 ? 9.692 -24.176 3.941 1.00 87.19 191 SER A O 1
ATOM 1493 N N . SER A 1 192 ? 9.885 -22.994 2.050 1.00 89.88 192 SER A N 1
ATOM 1494 C CA . SER A 1 192 ? 10.626 -21.888 2.655 1.00 89.88 192 SER A CA 1
ATOM 1495 C C . SER A 1 192 ? 9.720 -20.975 3.480 1.00 89.88 192 SER A C 1
ATOM 1497 O O . SER A 1 192 ? 8.600 -20.648 3.075 1.00 89.88 192 SER A O 1
ATOM 1499 N N . ASP A 1 193 ? 10.251 -20.465 4.590 1.00 89.44 193 ASP A N 1
ATOM 1500 C CA . ASP A 1 193 ? 9.586 -19.450 5.410 1.00 89.44 193 ASP A CA 1
ATOM 1501 C C . ASP A 1 193 ? 9.234 -18.187 4.614 1.00 89.44 193 ASP A C 1
ATOM 1503 O O . ASP A 1 193 ? 8.172 -17.593 4.825 1.00 89.44 193 ASP A O 1
ATOM 1507 N N . LEU A 1 194 ? 10.084 -17.800 3.655 1.00 91.38 194 LEU A N 1
ATOM 1508 C CA . LEU A 1 194 ? 9.831 -16.646 2.795 1.00 91.38 194 LEU A CA 1
ATOM 1509 C C . LEU A 1 194 ? 8.585 -16.868 1.925 1.00 91.38 194 LEU A C 1
ATOM 1511 O O . LEU A 1 194 ? 7.734 -15.984 1.818 1.00 91.38 194 LEU A O 1
ATOM 1515 N N . TYR A 1 195 ? 8.434 -18.069 1.360 1.00 94.19 195 TYR A N 1
ATOM 1516 C CA . TYR A 1 195 ? 7.260 -18.427 0.565 1.00 94.19 195 TYR A CA 1
ATOM 1517 C C . TYR A 1 195 ? 5.981 -18.372 1.413 1.00 94.19 195 TYR A C 1
ATOM 1519 O O . TYR A 1 195 ? 4.974 -17.794 0.996 1.00 94.19 195 TYR A O 1
ATOM 1527 N N . ALA A 1 196 ? 6.024 -18.911 2.636 1.00 93.12 196 ALA A N 1
ATOM 1528 C CA . ALA A 1 196 ? 4.893 -18.881 3.563 1.00 93.12 196 ALA A CA 1
ATOM 1529 C C . ALA A 1 196 ? 4.500 -17.449 3.974 1.00 93.12 196 ALA A C 1
ATOM 1531 O O . ALA A 1 196 ? 3.308 -17.126 4.077 1.00 93.12 196 ALA A O 1
ATOM 1532 N N . MET A 1 197 ? 5.488 -16.574 4.174 1.00 92.75 197 MET A N 1
ATOM 1533 C CA . MET A 1 197 ? 5.267 -1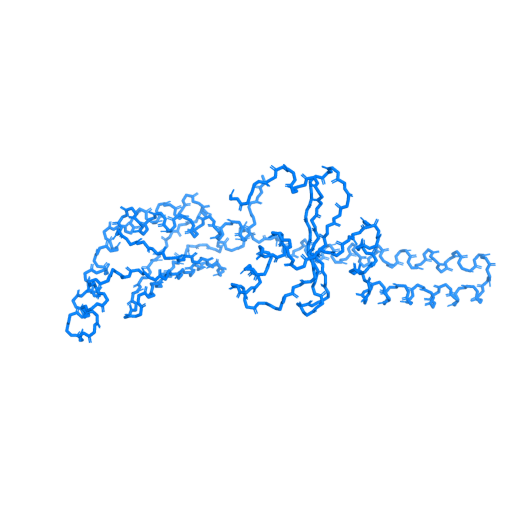5.164 4.494 1.00 92.75 197 MET A CA 1
ATOM 1534 C C . MET A 1 197 ? 4.575 -14.431 3.342 1.00 92.75 197 MET A C 1
ATOM 1536 O O . MET A 1 197 ? 3.508 -13.844 3.542 1.00 92.75 197 MET A O 1
ATOM 1540 N N . VAL A 1 198 ? 5.127 -14.530 2.128 1.00 94.44 198 VAL A N 1
ATOM 1541 C CA . VAL A 1 198 ? 4.544 -13.905 0.931 1.00 94.44 198 VAL A CA 1
ATOM 1542 C C . VAL A 1 198 ? 3.136 -14.441 0.674 1.00 94.44 198 VAL A C 1
ATOM 1544 O O . VAL A 1 198 ? 2.229 -13.658 0.401 1.00 94.44 198 VAL A O 1
ATOM 1547 N N . ARG A 1 199 ? 2.905 -15.746 0.862 1.00 94.88 199 ARG A N 1
ATOM 1548 C CA . ARG A 1 199 ? 1.574 -16.358 0.737 1.00 94.88 199 ARG A CA 1
ATOM 1549 C C . ARG A 1 199 ? 0.566 -15.769 1.716 1.00 94.88 199 ARG A C 1
ATOM 1551 O O . ARG A 1 199 ? -0.569 -15.493 1.328 1.00 94.88 199 ARG A O 1
ATOM 1558 N N . THR A 1 200 ? 0.961 -15.572 2.971 1.00 94.00 200 THR A N 1
ATOM 1559 C CA . THR A 1 200 ? 0.088 -14.970 3.989 1.00 94.00 200 THR A CA 1
ATOM 1560 C C . THR A 1 200 ? -0.298 -13.544 3.593 1.00 94.00 200 THR A C 1
ATOM 1562 O O . THR A 1 200 ? -1.472 -13.185 3.678 1.00 94.00 200 THR A O 1
ATOM 1565 N N . LEU A 1 201 ? 0.663 -12.752 3.107 1.00 93.06 201 LEU A N 1
ATOM 1566 C CA . LEU A 1 201 ? 0.424 -11.382 2.643 1.00 93.06 201 LEU A CA 1
ATOM 1567 C C . LEU A 1 201 ? -0.465 -11.341 1.392 1.00 93.06 201 LEU A C 1
ATOM 1569 O O . LEU A 1 201 ? -1.449 -10.606 1.377 1.00 93.06 201 LEU A O 1
ATOM 1573 N N . ALA A 1 202 ? -0.178 -12.170 0.384 1.00 93.81 202 ALA A N 1
ATOM 1574 C CA . ALA A 1 202 ? -0.971 -12.253 -0.843 1.00 93.81 202 ALA A CA 1
ATOM 1575 C C . ALA A 1 202 ? -2.419 -12.679 -0.552 1.00 93.81 202 ALA A C 1
ATOM 1577 O O . ALA A 1 202 ? -3.356 -12.072 -1.064 1.00 93.81 202 ALA A O 1
ATOM 1578 N N . THR A 1 203 ? -2.607 -13.650 0.350 1.00 94.00 203 THR A N 1
ATOM 1579 C CA . THR A 1 203 ? -3.940 -14.120 0.762 1.00 94.00 203 T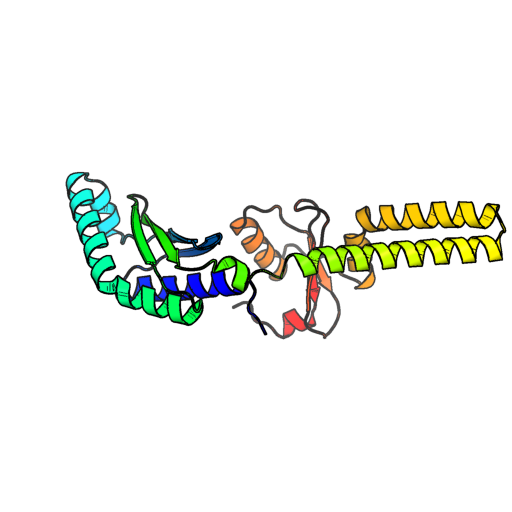HR A CA 1
ATOM 1580 C C . THR A 1 203 ? -4.716 -13.025 1.491 1.00 94.00 203 THR A C 1
ATOM 1582 O O . THR A 1 203 ? -5.873 -12.781 1.163 1.00 94.00 203 THR A O 1
ATOM 1585 N N . LYS A 1 204 ? -4.083 -12.321 2.442 1.00 90.88 204 LYS A N 1
ATOM 1586 C CA . LYS A 1 204 ? -4.703 -11.182 3.144 1.00 90.88 204 LYS A CA 1
ATOM 1587 C C . LYS A 1 204 ? -5.090 -10.050 2.190 1.00 90.88 204 LYS A C 1
ATOM 1589 O O . LYS A 1 204 ? -6.088 -9.380 2.424 1.00 90.88 204 LYS A O 1
ATOM 1594 N N . ALA A 1 205 ? -4.315 -9.854 1.126 1.00 88.50 205 ALA A N 1
ATOM 1595 C CA . ALA A 1 205 ? -4.572 -8.844 0.105 1.00 88.50 205 ALA A CA 1
ATOM 1596 C C . ALA A 1 205 ? -5.548 -9.301 -0.999 1.00 88.50 205 ALA A C 1
ATOM 1598 O O . ALA A 1 205 ? -5.864 -8.505 -1.879 1.00 88.50 205 ALA A O 1
ATOM 1599 N N . GLY A 1 206 ? -6.007 -10.560 -0.996 1.00 90.81 206 GLY A N 1
ATOM 1600 C CA . GLY A 1 206 ? -6.859 -11.105 -2.061 1.00 90.81 206 GLY A CA 1
ATOM 1601 C C . GLY A 1 206 ? -6.169 -11.187 -3.430 1.00 90.81 206 GLY A C 1
ATOM 1602 O O . GLY A 1 206 ? -6.835 -11.099 -4.459 1.00 90.81 206 GLY A O 1
ATOM 1603 N N . LEU A 1 207 ? -4.838 -11.318 -3.454 1.00 92.00 207 LEU A N 1
ATOM 1604 C CA . LEU A 1 207 ? -4.028 -11.360 -4.673 1.00 92.00 207 LEU A CA 1
ATOM 1605 C C . LEU A 1 207 ? -3.614 -12.799 -5.031 1.00 92.00 207 LEU A C 1
ATOM 1607 O O . LEU A 1 207 ? -3.421 -13.624 -4.132 1.00 92.00 207 LEU A O 1
ATOM 1611 N N . PRO A 1 208 ? -3.432 -13.114 -6.330 1.00 93.50 208 PRO A N 1
ATOM 1612 C CA . PRO A 1 208 ? -2.846 -14.387 -6.739 1.00 93.50 208 PRO A CA 1
ATOM 1613 C C . PRO A 1 208 ? -1.430 -14.536 -6.165 1.00 93.50 208 PRO A C 1
ATOM 1615 O O . PRO A 1 208 ? -0.717 -13.549 -5.984 1.00 93.50 208 PRO A O 1
ATOM 1618 N N . MET A 1 209 ? -1.020 -15.775 -5.877 1.00 95.00 209 MET A N 1
ATOM 1619 C CA . MET A 1 209 ? 0.304 -16.055 -5.317 1.00 95.00 209 MET A CA 1
ATOM 1620 C C . MET A 1 209 ? 1.397 -15.683 -6.335 1.00 95.00 209 MET A C 1
ATOM 1622 O O . MET A 1 209 ? 1.465 -16.324 -7.388 1.00 95.00 209 MET A O 1
ATOM 1626 N N . PRO A 1 210 ? 2.258 -14.686 -6.049 1.00 94.38 210 PRO A N 1
ATOM 1627 C CA . PRO A 1 210 ? 3.348 -14.334 -6.948 1.00 94.38 210 PRO A CA 1
ATOM 1628 C C . PRO A 1 210 ? 4.453 -15.392 -6.891 1.00 94.38 210 PRO A C 1
ATOM 1630 O O . PRO A 1 210 ? 4.593 -16.127 -5.909 1.00 94.38 210 PRO A O 1
ATOM 1633 N N . LYS A 1 211 ? 5.296 -15.426 -7.924 1.00 93.62 211 LYS A N 1
ATOM 1634 C CA . LYS A 1 211 ? 6.541 -16.202 -7.870 1.00 93.62 211 LYS A CA 1
ATOM 1635 C C . LYS A 1 211 ? 7.504 -15.566 -6.878 1.00 93.62 211 LYS A C 1
ATOM 1637 O O . LYS A 1 211 ? 7.607 -14.343 -6.831 1.00 93.62 211 LYS A O 1
ATOM 1642 N N . VAL A 1 212 ? 8.212 -16.377 -6.103 1.00 95.38 212 VAL A N 1
ATOM 1643 C CA . VAL A 1 212 ? 9.121 -15.887 -5.061 1.00 95.38 212 VAL A CA 1
ATOM 1644 C C . VAL A 1 212 ? 10.539 -16.305 -5.403 1.00 95.38 212 VAL A C 1
ATOM 1646 O O . VAL A 1 212 ? 10.790 -17.483 -5.638 1.00 95.38 212 VAL A O 1
ATOM 1649 N N . TYR A 1 213 ? 11.453 -15.342 -5.417 1.00 95.19 213 TYR A N 1
ATOM 1650 C CA . TYR A 1 213 ? 12.847 -15.554 -5.770 1.00 95.19 213 TYR A CA 1
ATOM 1651 C C . TYR A 1 213 ? 13.793 -15.105 -4.656 1.00 95.19 213 TYR A C 1
ATOM 1653 O O . TYR A 1 213 ? 13.564 -14.085 -4.001 1.00 95.19 213 TYR A O 1
ATOM 1661 N N . LEU A 1 214 ? 14.880 -15.852 -4.488 1.00 94.06 214 LEU A N 1
ATOM 1662 C CA . LEU A 1 214 ? 16.022 -15.504 -3.660 1.00 94.06 214 LEU A CA 1
ATOM 1663 C C . LEU A 1 214 ? 17.167 -15.071 -4.575 1.00 94.06 214 LEU A C 1
ATOM 1665 O O . LEU A 1 214 ? 17.522 -15.773 -5.518 1.00 94.06 214 LEU A O 1
ATOM 1669 N N . ILE A 1 215 ? 17.716 -13.891 -4.322 1.00 95.31 215 ILE A N 1
ATOM 1670 C CA . ILE A 1 215 ? 18.837 -13.341 -5.080 1.00 95.31 215 ILE A CA 1
ATOM 1671 C C . ILE A 1 215 ? 20.119 -13.540 -4.265 1.00 95.31 215 ILE A C 1
ATOM 1673 O O . ILE A 1 215 ? 20.186 -13.042 -3.132 1.00 95.31 215 ILE A O 1
ATOM 1677 N N . PRO A 1 216 ? 21.148 -14.200 -4.823 1.00 91.19 216 PRO A N 1
ATOM 1678 C CA . PRO A 1 216 ? 22.433 -14.327 -4.153 1.00 91.19 216 PRO A CA 1
ATOM 1679 C C . PRO A 1 216 ? 23.091 -12.947 -4.020 1.00 91.19 216 PRO A C 1
ATOM 1681 O O . PRO A 1 216 ? 23.215 -12.199 -4.991 1.00 91.19 216 PRO A O 1
ATOM 1684 N N . GLY A 1 217 ? 23.510 -12.591 -2.804 1.00 91.31 217 GLY A N 1
ATOM 1685 C CA . GLY A 1 217 ? 24.207 -11.332 -2.538 1.00 91.31 217 GLY A CA 1
ATOM 1686 C C . GLY A 1 217 ? 24.004 -10.793 -1.124 1.00 91.31 217 GLY A C 1
ATOM 1687 O O . GLY A 1 217 ? 22.933 -10.929 -0.533 1.00 91.31 217 GLY A O 1
ATOM 1688 N N . ASP A 1 218 ? 25.041 -10.143 -0.595 1.00 88.88 218 ASP A N 1
ATOM 1689 C CA . ASP A 1 218 ? 25.065 -9.598 0.770 1.00 88.88 218 ASP A CA 1
ATOM 1690 C C . ASP A 1 218 ? 24.348 -8.259 0.916 1.00 88.88 218 ASP A C 1
ATOM 1692 O O . ASP A 1 218 ? 23.978 -7.872 2.023 1.00 88.88 218 ASP A O 1
ATOM 1696 N N . GLN A 1 219 ? 24.150 -7.528 -0.183 1.00 90.56 219 GLN A N 1
ATOM 1697 C CA . GLN A 1 219 ? 23.521 -6.219 -0.113 1.00 90.56 219 GLN A CA 1
ATOM 1698 C C . GLN A 1 219 ? 22.014 -6.380 0.151 1.00 90.56 219 GLN A C 1
ATOM 1700 O O . GLN A 1 219 ? 21.313 -6.990 -0.666 1.00 90.56 219 GLN A O 1
ATOM 1705 N N . PRO A 1 220 ? 21.490 -5.868 1.280 1.00 89.81 220 PRO A N 1
ATOM 1706 C CA . PRO A 1 220 ? 20.093 -6.059 1.643 1.00 89.81 220 PRO A CA 1
ATOM 1707 C C . PRO A 1 220 ? 19.181 -5.293 0.682 1.00 89.81 220 PRO A C 1
ATOM 1709 O O . PRO A 1 220 ? 19.265 -4.069 0.575 1.00 89.81 220 PRO A O 1
ATOM 1712 N N . ASN A 1 221 ? 18.314 -6.014 -0.028 1.00 92.31 221 ASN A N 1
ATOM 1713 C CA . ASN A 1 221 ? 17.332 -5.436 -0.937 1.00 92.31 221 ASN A CA 1
ATOM 1714 C C . ASN A 1 221 ? 16.151 -6.398 -1.150 1.00 92.31 221 ASN A C 1
ATOM 1716 O O . ASN A 1 221 ? 16.295 -7.616 -1.055 1.00 92.31 221 ASN A O 1
ATOM 1720 N N . ALA A 1 222 ? 14.989 -5.850 -1.481 1.00 91.88 222 ALA A N 1
ATOM 1721 C CA . ALA A 1 222 ? 13.825 -6.605 -1.919 1.00 91.88 222 ALA A CA 1
ATOM 1722 C C . ALA A 1 222 ? 13.025 -5.764 -2.917 1.00 91.88 222 ALA A C 1
ATOM 1724 O O . ALA A 1 222 ? 12.883 -4.552 -2.747 1.00 91.88 222 ALA A O 1
ATOM 1725 N N . PHE A 1 223 ? 12.491 -6.398 -3.958 1.00 91.56 223 PHE A N 1
ATOM 1726 C CA . PHE A 1 223 ? 11.650 -5.727 -4.944 1.00 91.56 223 PHE A CA 1
ATOM 1727 C C . PHE A 1 223 ? 10.569 -6.658 -5.489 1.00 91.56 223 PHE A C 1
ATOM 1729 O O . PHE A 1 223 ? 10.700 -7.880 -5.479 1.00 91.56 223 PHE A O 1
ATOM 1736 N N . ALA A 1 224 ? 9.492 -6.061 -5.991 1.00 91.69 224 ALA A N 1
ATOM 1737 C CA . ALA A 1 224 ? 8.438 -6.758 -6.713 1.00 91.69 224 ALA A CA 1
ATOM 1738 C C . ALA A 1 224 ? 8.399 -6.259 -8.163 1.00 91.69 224 ALA A C 1
ATOM 1740 O O . ALA A 1 224 ? 8.541 -5.062 -8.417 1.00 91.69 224 ALA A O 1
ATOM 1741 N N . THR A 1 225 ? 8.223 -7.174 -9.110 1.00 88.88 225 THR A N 1
ATOM 1742 C CA . THR A 1 225 ? 8.119 -6.887 -10.546 1.00 88.88 225 THR A CA 1
ATOM 1743 C C . THR A 1 225 ? 7.001 -7.717 -11.169 1.00 88.88 225 THR A C 1
ATOM 1745 O O . THR A 1 225 ? 6.525 -8.678 -10.571 1.00 88.88 225 THR A O 1
ATOM 1748 N N . GLY A 1 226 ? 6.554 -7.340 -12.361 1.00 85.88 226 GLY A N 1
ATOM 1749 C CA . GLY A 1 226 ? 5.482 -8.026 -13.071 1.00 85.88 226 GLY A CA 1
ATOM 1750 C C . GLY A 1 226 ? 4.571 -7.056 -13.806 1.00 85.88 226 GLY A C 1
ATOM 1751 O O . GLY A 1 226 ? 4.298 -5.947 -13.355 1.00 85.88 226 GLY A O 1
ATOM 1752 N N . ARG A 1 227 ? 4.087 -7.492 -14.966 1.00 82.88 227 ARG A N 1
ATOM 1753 C CA . ARG A 1 227 ? 3.199 -6.700 -15.833 1.00 82.88 227 ARG A CA 1
ATOM 1754 C C . ARG A 1 227 ? 1.762 -6.594 -15.316 1.00 82.88 227 ARG A C 1
ATOM 1756 O O . ARG A 1 227 ? 1.048 -5.668 -15.682 1.00 82.88 227 ARG A O 1
ATOM 1763 N N . ASN A 1 228 ? 1.324 -7.570 -14.525 1.00 84.81 228 ASN A N 1
ATOM 1764 C CA . ASN A 1 228 ? 0.005 -7.640 -13.901 1.00 84.81 228 ASN A CA 1
ATOM 1765 C C . ASN A 1 228 ? 0.060 -8.604 -12.691 1.00 84.81 228 ASN A C 1
ATOM 1767 O O . ASN A 1 228 ? 1.056 -9.320 -12.554 1.00 84.81 228 ASN A O 1
ATOM 1771 N N . PRO A 1 229 ? -0.973 -8.647 -11.825 1.00 85.25 229 PRO A N 1
ATOM 1772 C CA . PRO A 1 229 ? -0.965 -9.492 -10.626 1.00 85.25 229 PRO A CA 1
ATOM 1773 C C . PRO A 1 229 ? -0.734 -10.986 -10.903 1.00 85.25 229 PRO A C 1
ATOM 1775 O O . PRO A 1 229 ? -0.016 -11.639 -10.157 1.00 85.25 229 PRO A O 1
ATOM 1778 N N . GLU A 1 230 ? -1.277 -11.524 -11.998 1.00 88.25 230 GLU A N 1
ATOM 1779 C CA . GLU A 1 230 ? -1.104 -12.937 -12.388 1.00 88.25 230 GLU A CA 1
ATOM 1780 C C . GLU A 1 230 ? 0.331 -13.280 -12.820 1.00 88.25 230 GLU A C 1
ATOM 1782 O O . GLU A 1 230 ? 0.738 -14.438 -12.786 1.00 88.25 230 GLU A O 1
ATOM 1787 N N . HIS A 1 231 ? 1.105 -12.274 -13.233 1.00 85.94 231 HIS A N 1
ATOM 1788 C CA . HIS A 1 231 ? 2.498 -12.400 -13.665 1.00 85.94 231 HIS A CA 1
ATOM 1789 C C . HIS A 1 231 ? 3.444 -11.663 -12.709 1.00 85.94 231 HIS A C 1
ATOM 1791 O O . HIS A 1 231 ? 4.483 -11.153 -13.131 1.00 85.94 231 HIS A O 1
ATOM 1797 N N . ALA A 1 232 ? 3.063 -11.554 -11.437 1.00 90.88 232 ALA A N 1
ATOM 1798 C CA . ALA A 1 232 ? 3.876 -10.918 -10.417 1.00 90.88 232 ALA A CA 1
ATOM 1799 C C . ALA A 1 232 ? 4.983 -11.853 -9.904 1.00 90.88 232 ALA A C 1
ATOM 1801 O O . ALA A 1 232 ? 4.806 -13.067 -9.758 1.00 90.88 232 ALA A O 1
ATOM 1802 N N . ALA A 1 233 ? 6.123 -11.253 -9.582 1.00 92.75 233 ALA A N 1
ATOM 1803 C CA . ALA A 1 233 ? 7.258 -11.882 -8.937 1.00 92.75 233 ALA A CA 1
ATOM 1804 C C . ALA A 1 233 ? 7.766 -10.989 -7.799 1.00 92.75 233 ALA A C 1
ATOM 1806 O O . ALA A 1 233 ? 7.855 -9.769 -7.941 1.00 92.75 233 ALA A O 1
ATOM 1807 N N . VAL A 1 234 ? 8.123 -11.605 -6.679 1.00 94.62 234 VAL A N 1
ATOM 1808 C CA . VAL A 1 234 ? 8.761 -10.968 -5.525 1.00 94.62 234 VAL A CA 1
ATOM 1809 C C . VAL A 1 234 ? 10.157 -11.552 -5.397 1.00 94.62 234 VAL A C 1
ATOM 1811 O O . VAL A 1 234 ? 10.308 -12.769 -5.349 1.00 94.62 234 VAL A O 1
ATOM 1814 N N . ALA A 1 235 ? 11.173 -10.699 -5.347 1.00 94.44 235 ALA A N 1
ATOM 1815 C CA . ALA A 1 235 ? 12.559 -11.112 -5.207 1.00 94.44 235 ALA A CA 1
ATOM 1816 C C . ALA A 1 235 ? 13.191 -10.454 -3.980 1.00 94.44 235 ALA A C 1
ATOM 1818 O O . ALA A 1 235 ? 13.005 -9.261 -3.729 1.00 94.44 235 ALA A O 1
ATOM 1819 N N . VAL A 1 236 ? 13.932 -11.246 -3.216 1.00 94.69 236 VAL A N 1
ATOM 1820 C CA . VAL A 1 236 ? 14.538 -10.850 -1.942 1.00 94.69 236 VAL A CA 1
ATOM 1821 C C . VAL A 1 236 ? 15.996 -11.293 -1.955 1.00 94.69 236 VAL A C 1
ATOM 1823 O O . VAL A 1 236 ? 16.286 -12.393 -2.415 1.00 94.69 236 VAL A O 1
ATOM 1826 N N . THR A 1 237 ? 16.930 -10.460 -1.496 1.00 94.50 237 THR A N 1
ATOM 1827 C CA . THR A 1 237 ? 18.344 -10.861 -1.419 1.00 94.50 237 THR A CA 1
ATOM 1828 C C . THR A 1 237 ? 18.630 -11.717 -0.185 1.00 94.50 237 THR A C 1
ATOM 1830 O O . THR A 1 237 ? 17.940 -11.638 0.831 1.00 94.50 237 THR A O 1
ATOM 1833 N N . GLU A 1 238 ? 19.680 -12.529 -0.219 1.00 93.19 238 GLU A N 1
ATOM 1834 C CA . GLU A 1 238 ? 20.103 -13.238 0.993 1.00 93.19 238 GLU A CA 1
ATOM 1835 C C . GLU A 1 238 ? 20.545 -12.284 2.113 1.00 93.19 238 GLU A C 1
ATOM 1837 O O . GLU A 1 238 ? 20.302 -12.545 3.291 1.00 93.19 238 GLU A O 1
ATOM 1842 N N . GLY A 1 239 ? 21.168 -11.159 1.750 1.00 91.50 239 GLY A N 1
ATOM 1843 C CA . GLY A 1 239 ? 21.600 -10.132 2.693 1.00 91.50 239 GLY A CA 1
ATOM 1844 C C . GLY A 1 239 ? 20.460 -9.616 3.566 1.00 91.50 239 GLY A C 1
ATOM 1845 O O . GLY A 1 239 ? 20.601 -9.544 4.785 1.00 91.50 239 GLY A O 1
ATOM 1846 N N . ILE A 1 240 ? 19.293 -9.329 2.975 1.00 92.38 240 ILE A N 1
ATOM 1847 C CA . ILE A 1 240 ? 18.138 -8.864 3.756 1.00 92.38 240 ILE A CA 1
ATOM 1848 C C . ILE A 1 240 ? 17.553 -9.988 4.624 1.00 92.38 240 ILE A C 1
ATOM 1850 O O . ILE A 1 240 ? 17.166 -9.722 5.759 1.00 92.38 240 ILE A O 1
ATOM 1854 N N . MET A 1 241 ? 17.581 -11.241 4.152 1.00 91.38 241 MET A N 1
ATOM 1855 C CA . MET A 1 241 ? 17.143 -12.412 4.929 1.00 91.38 241 MET A CA 1
ATOM 1856 C C . MET A 1 241 ? 18.034 -12.686 6.148 1.00 91.38 241 MET A C 1
ATOM 1858 O O . MET A 1 241 ? 17.550 -13.192 7.155 1.00 91.38 241 MET A O 1
ATOM 1862 N N . ARG A 1 242 ? 19.329 -12.352 6.077 1.00 90.38 242 ARG A N 1
ATOM 1863 C CA . ARG A 1 242 ? 20.256 -12.450 7.218 1.00 90.38 242 ARG A CA 1
ATOM 1864 C C . ARG A 1 242 ? 20.096 -11.303 8.216 1.00 90.38 242 ARG A C 1
ATOM 1866 O O . ARG A 1 242 ? 20.378 -11.485 9.396 1.00 90.38 242 ARG A O 1
ATOM 1873 N N . MET A 1 243 ? 19.706 -10.120 7.742 1.00 87.50 243 MET A N 1
ATOM 1874 C CA . MET A 1 243 ? 19.636 -8.907 8.565 1.00 87.50 243 MET A CA 1
ATOM 1875 C C . MET A 1 243 ? 18.297 -8.721 9.273 1.00 87.50 243 MET A C 1
ATOM 1877 O O . MET A 1 243 ? 18.265 -8.143 10.359 1.00 87.50 243 MET A O 1
ATOM 1881 N N . LEU A 1 244 ? 17.198 -9.148 8.652 1.00 85.44 244 LEU A N 1
ATOM 1882 C CA . LEU A 1 244 ? 15.858 -8.921 9.175 1.00 85.44 244 LEU A CA 1
ATOM 1883 C C . LEU A 1 244 ? 15.296 -10.188 9.808 1.00 85.44 244 LEU A C 1
ATOM 1885 O O . LEU A 1 244 ? 15.302 -11.265 9.217 1.00 85.44 244 LEU A O 1
ATOM 1889 N N . ASN A 1 245 ? 14.752 -10.021 11.010 1.00 78.94 245 ASN A N 1
ATOM 1890 C CA . ASN A 1 245 ? 13.926 -11.039 11.633 1.00 78.94 245 ASN A CA 1
ATOM 1891 C C . ASN A 1 245 ? 12.504 -10.965 11.073 1.00 78.94 245 ASN A C 1
ATOM 1893 O O . ASN A 1 245 ? 12.068 -9.958 10.525 1.00 78.94 245 ASN A O 1
ATOM 1897 N N . ARG A 1 246 ? 11.758 -12.052 11.246 1.00 71.00 246 ARG A N 1
ATOM 1898 C CA . ARG A 1 246 ? 10.380 -12.198 10.762 1.00 71.00 246 ARG A CA 1
ATOM 1899 C C . ARG A 1 246 ? 9.362 -11.226 11.393 1.00 71.00 246 ARG A C 1
ATOM 1901 O O . ARG A 1 246 ? 8.253 -11.129 10.872 1.00 71.00 246 ARG A O 1
ATOM 1908 N N . ASN A 1 247 ? 9.717 -10.565 12.496 1.00 60.94 247 ASN A N 1
ATOM 1909 C CA . ASN A 1 247 ? 8.812 -9.792 13.352 1.00 60.94 247 ASN A CA 1
ATOM 1910 C C . ASN A 1 247 ? 9.125 -8.300 13.309 1.00 60.94 247 ASN A C 1
ATOM 1912 O O . ASN A 1 247 ? 10.320 -7.968 13.475 1.00 60.94 247 ASN A O 1
#